Protein AF-A0A9E4E337-F1 (afdb_monomer_lite)

Radius of gyration: 22.15 Å; chains: 1; bounding box: 46×47×56 Å

Foldseek 3Di:
DDWDDDDWWGKDKDFLDLPPFAKDWDWADDPPDIDIDIDTAGFPLRVPDPDDDDTDMDMDIDTDDPVVVVVVVVVSCCVRVVPDDPVPDDPLVVLAPEEDEDEPPPLPQALVVLVVVLVVDPQSNYEYEYAQQACQGHLFQPPDRHGDDDRHHSLSNLVSSVVSNHAYAYEGALFWHQQPHPCCVVQVVQFFAASHPRHGDWPPPPVPDDSRNTITGGDPVDPVSVVVSVVNVVVVCVVRVHPYYDHPPPPVDHSGYD

pLDDT: mean 90.88, std 8.0, range [53.75, 98.31]

Secondary structure (DSSP, 8-state):
-EEEE-SSEEEEEEE--SS--EEEEEEEEETTEEEEEEEEEPSSSGGG-SS---PPEEEEEEES-THHHHHHHHHHHHHHH-PPPGGGS-GGGGG--EEEEEE-GGG---GGGHHHHTTTS-GGGEEEEEET-BTT-TT-STT--PBP-SSS-HHHHHHHHHHHT-EEEEEEESSEEETTSTTHHHHGGGB-B-TTT--B-EESTTSS--GGG-EEEB-TT-HHHHHHHHHHHHHHHHHH--S--EEETTT-------

Structure (mmCIF, N/CA/C/O backbone):
data_AF-A0A9E4E337-F1
#
_entry.id   AF-A0A9E4E337-F1
#
loop_
_atom_site.group_PDB
_atom_site.id
_atom_site.type_symbol
_atom_site.label_atom_id
_atom_site.label_alt_id
_atom_site.label_comp_id
_atom_site.label_asym_id
_atom_site.label_entity_id
_atom_site.label_seq_id
_atom_site.pdbx_PDB_ins_code
_atom_site.Cartn_x
_atom_site.Cartn_y
_atom_site.Cartn_z
_atom_site.occupancy
_atom_site.B_iso_or_equiv
_atom_site.auth_seq_id
_atom_site.auth_comp_id
_atom_site.auth_asym_id
_atom_site.auth_atom_id
_atom_site.pdbx_PDB_model_num
ATOM 1 N N . LEU A 1 1 ? -11.925 -4.551 13.972 1.00 92.94 1 LEU A N 1
ATOM 2 C CA . LEU A 1 1 ? -12.229 -5.702 14.853 1.00 92.94 1 LEU A CA 1
ATOM 3 C C . LEU A 1 1 ? -10.981 -6.034 15.650 1.00 92.94 1 LEU A C 1
ATOM 5 O O . LEU A 1 1 ? -9.913 -6.048 15.058 1.00 92.94 1 LEU A O 1
ATOM 9 N N . ALA A 1 2 ? -11.120 -6.307 16.942 1.00 95.94 2 ALA A N 1
ATOM 10 C CA . ALA A 1 2 ? -10.078 -6.890 17.780 1.00 95.94 2 ALA A CA 1
ATOM 11 C C . ALA A 1 2 ? -10.634 -8.149 18.450 1.00 95.94 2 ALA A C 1
ATOM 13 O O . ALA A 1 2 ? -11.778 -8.130 18.908 1.00 95.94 2 ALA A O 1
ATOM 14 N N . ILE A 1 3 ? -9.857 -9.231 18.476 1.00 97.12 3 ILE A N 1
ATOM 15 C CA . ILE A 1 3 ? -10.253 -10.519 19.054 1.00 97.12 3 ILE A CA 1
ATOM 16 C C . ILE A 1 3 ? -9.190 -10.928 20.070 1.00 97.12 3 ILE A C 1
ATOM 18 O O . ILE A 1 3 ? -8.008 -10.962 19.740 1.00 97.12 3 ILE A O 1
ATOM 22 N N . LEU A 1 4 ? -9.624 -11.256 21.283 1.00 96.19 4 LEU A N 1
ATOM 23 C CA . LEU A 1 4 ? -8.806 -11.896 22.303 1.00 96.19 4 LEU A CA 1
ATOM 24 C C . LEU A 1 4 ? -9.242 -13.352 22.406 1.00 96.19 4 LEU A C 1
ATOM 26 O O . LEU A 1 4 ? -10.353 -13.624 22.861 1.00 96.19 4 LEU A O 1
ATOM 30 N N . GLN A 1 5 ? -8.371 -14.264 21.982 1.00 97.25 5 GLN A N 1
ATOM 31 C CA . GLN A 1 5 ? -8.608 -15.704 22.012 1.00 97.25 5 GLN A CA 1
ATOM 32 C C . GLN A 1 5 ? -8.016 -16.313 23.287 1.00 97.25 5 GLN A C 1
ATOM 34 O O . GLN A 1 5 ? -6.820 -16.194 23.535 1.00 97.25 5 GLN A O 1
ATOM 39 N N . GLY A 1 6 ? -8.853 -16.996 24.065 1.00 96.00 6 GLY A N 1
ATOM 40 C CA . GLY A 1 6 ? -8.442 -17.936 25.109 1.00 96.00 6 GLY A CA 1
ATOM 41 C C . GLY A 1 6 ? -8.633 -19.389 24.662 1.00 96.00 6 GLY A C 1
ATOM 42 O O . GLY A 1 6 ? -8.942 -19.668 23.509 1.00 96.00 6 GLY A O 1
ATOM 43 N N . GLU A 1 7 ? -8.499 -20.351 25.572 1.00 96.88 7 GLU A N 1
ATOM 44 C CA . GLU A 1 7 ? -8.512 -21.781 25.205 1.00 96.88 7 GLU A CA 1
ATOM 45 C C . GLU A 1 7 ? -9.857 -22.289 24.660 1.00 96.88 7 GLU A C 1
ATOM 47 O O . GLU A 1 7 ? -9.896 -23.186 23.823 1.00 96.88 7 GLU A O 1
ATOM 52 N N . ARG A 1 8 ? -10.980 -21.741 25.145 1.00 96.88 8 ARG A N 1
ATOM 53 C CA . ARG A 1 8 ? -12.339 -22.239 24.835 1.00 96.88 8 ARG A CA 1
ATOM 54 C C . ARG A 1 8 ? -13.224 -21.223 24.115 1.00 96.88 8 ARG A C 1
ATOM 56 O O . ARG A 1 8 ? -14.417 -21.462 23.925 1.00 96.88 8 ARG A O 1
ATOM 63 N N . GLY A 1 9 ? -12.669 -20.076 23.761 1.00 98.00 9 GLY A N 1
ATOM 64 C CA . GLY A 1 9 ? -13.418 -18.895 23.363 1.00 98.00 9 GLY A CA 1
ATOM 65 C C . GLY A 1 9 ? -12.708 -17.644 23.836 1.00 98.00 9 GLY A C 1
ATOM 66 O O . GLY A 1 9 ? -11.545 -17.692 24.232 1.00 98.00 9 GLY A O 1
ATOM 67 N N . GLY A 1 10 ? -13.411 -16.525 23.841 1.00 97.75 10 GLY A N 1
ATOM 68 C CA . GLY A 1 10 ? -12.805 -15.269 24.240 1.00 97.75 10 GLY A CA 1
ATOM 69 C C . GLY A 1 10 ? -13.755 -14.096 24.144 1.00 97.75 10 GLY A C 1
ATOM 70 O O . GLY A 1 10 ? -14.975 -14.253 24.225 1.00 97.75 10 GLY A O 1
ATOM 71 N N . VAL A 1 11 ? -13.184 -12.912 23.957 1.00 97.38 11 VAL A N 1
ATOM 72 C CA . VAL A 1 11 ? -13.931 -11.665 23.788 1.00 97.38 11 VAL A CA 1
ATOM 73 C C . VAL A 1 11 ? -13.495 -10.959 22.518 1.00 97.38 11 VAL A C 1
ATOM 75 O O . VAL A 1 11 ? -12.354 -11.076 22.077 1.00 97.38 11 VAL A O 1
ATOM 78 N N . PHE A 1 12 ? -14.406 -10.213 21.909 1.00 97.31 12 PHE A N 1
ATOM 79 C CA . PHE A 1 12 ? -14.088 -9.393 20.753 1.00 97.31 12 PHE A CA 1
ATOM 80 C C . PHE A 1 12 ? -14.767 -8.034 20.831 1.00 97.31 12 PHE A C 1
ATOM 82 O O . PHE A 1 12 ? -15.858 -7.875 21.391 1.00 97.31 12 PHE A O 1
ATOM 89 N N . VAL A 1 13 ? -14.103 -7.065 20.211 1.00 96.75 13 VAL A N 1
ATOM 90 C CA . VAL A 1 13 ? -14.545 -5.682 20.096 1.00 96.75 13 VAL A CA 1
ATOM 91 C C . VAL A 1 13 ? -14.637 -5.316 18.625 1.00 96.75 13 VAL A C 1
ATOM 93 O O . VAL A 1 13 ? -13.682 -5.470 17.857 1.00 96.75 13 VAL A O 1
ATOM 96 N N . ARG A 1 14 ? -15.795 -4.815 18.203 1.00 94.75 14 ARG A N 1
ATOM 97 C CA . ARG A 1 14 ? -15.985 -4.264 16.854 1.00 94.75 14 ARG A CA 1
ATOM 98 C C . ARG A 1 14 ? -16.817 -2.992 16.892 1.00 94.75 14 ARG A C 1
ATOM 100 O O . ARG A 1 14 ? -17.590 -2.792 17.821 1.00 94.75 14 ARG A O 1
ATOM 107 N N . SER A 1 15 ? -16.685 -2.176 15.856 1.00 93.75 15 SER A N 1
ATOM 108 C CA . SER A 1 15 ? -17.568 -1.042 15.597 1.00 93.75 15 SER A CA 1
ATOM 109 C C . SER A 1 15 ? -18.507 -1.362 14.440 1.00 93.75 15 SER A C 1
ATOM 111 O O . SER A 1 15 ? -18.045 -1.907 13.437 1.00 93.75 15 SER A O 1
ATOM 113 N N . ASP A 1 16 ? -19.771 -0.958 14.545 1.00 91.50 16 ASP A N 1
ATOM 114 C CA . ASP A 1 16 ? -20.727 -0.953 13.425 1.00 91.50 16 ASP A CA 1
ATOM 115 C C . ASP A 1 16 ? -20.588 0.341 12.595 1.00 91.50 16 ASP A C 1
ATOM 117 O O . ASP A 1 16 ? -21.572 0.989 12.250 1.00 91.50 16 ASP A O 1
ATOM 121 N N . ASP A 1 17 ? -19.356 0.787 12.350 1.00 93.00 17 ASP A N 1
ATOM 122 C CA . ASP A 1 17 ? -19.112 2.075 11.708 1.00 93.00 17 ASP A CA 1
ATOM 123 C C . ASP A 1 17 ? -19.161 1.980 10.184 1.00 93.00 17 ASP A C 1
ATOM 125 O O . ASP A 1 17 ? -18.326 1.313 9.576 1.00 93.00 17 ASP A O 1
ATOM 129 N N . THR A 1 18 ? -20.094 2.710 9.581 1.00 92.69 18 THR A N 1
ATOM 130 C CA . THR A 1 18 ? -20.223 2.856 8.125 1.00 92.69 18 THR A CA 1
ATOM 131 C C . THR A 1 18 ? -19.766 4.225 7.620 1.00 92.69 18 THR A C 1
ATOM 133 O O . THR A 1 18 ? -19.867 4.503 6.431 1.00 92.69 18 THR A O 1
ATOM 136 N N . GLN A 1 19 ? -19.286 5.094 8.514 1.00 90.25 19 GLN A N 1
ATOM 137 C CA . GLN A 1 19 ? -18.861 6.463 8.207 1.00 90.25 19 GLN A CA 1
ATOM 138 C C . GLN A 1 19 ? -17.333 6.616 8.202 1.00 90.25 19 GLN A C 1
ATOM 140 O O . GLN A 1 19 ? -16.830 7.730 8.085 1.00 90.25 19 GLN A O 1
ATOM 145 N N . TYR A 1 20 ? -16.591 5.511 8.340 1.00 88.19 20 TYR A N 1
ATOM 146 C CA . TYR A 1 20 ? -15.124 5.475 8.342 1.00 88.19 20 TYR A CA 1
ATOM 147 C C . TYR A 1 20 ? -14.480 6.446 9.353 1.00 88.19 20 TYR A C 1
ATOM 149 O O . TYR A 1 20 ? -13.435 7.040 9.102 1.00 88.19 20 TYR A O 1
ATOM 157 N N . GLN A 1 21 ? -15.099 6.582 10.525 1.00 90.62 21 GLN A N 1
ATOM 158 C CA . GLN A 1 21 ? -14.604 7.356 11.661 1.00 90.62 21 GLN A CA 1
ATOM 159 C C . GLN A 1 21 ? -13.223 6.859 12.109 1.00 90.62 21 GLN A C 1
ATOM 161 O O . GLN A 1 21 ? -12.959 5.649 12.147 1.00 90.62 21 GLN A O 1
ATOM 166 N N . PHE A 1 22 ? -12.356 7.776 12.533 1.00 90.94 22 PHE A N 1
ATOM 167 C CA . PHE A 1 22 ? -11.006 7.444 12.986 1.00 90.94 22 PHE A CA 1
ATOM 168 C C . PHE A 1 22 ? -11.042 6.701 14.318 1.00 90.94 22 PHE A C 1
ATOM 170 O O . PHE A 1 22 ? -11.569 7.207 15.305 1.00 90.94 22 PHE A O 1
ATOM 177 N N . LYS A 1 23 ? -10.466 5.499 14.362 1.00 91.56 23 LYS A N 1
ATOM 178 C CA . LYS A 1 23 ? -10.438 4.651 15.561 1.00 91.56 23 LYS A CA 1
ATOM 179 C C . LYS A 1 23 ? -9.017 4.249 15.892 1.00 91.56 23 LYS A C 1
ATOM 181 O O . LYS A 1 23 ? -8.202 4.049 14.996 1.00 91.56 23 LYS A O 1
ATOM 186 N N . THR A 1 24 ? -8.753 4.085 17.178 1.00 91.12 24 THR A N 1
ATOM 187 C CA . THR A 1 24 ? -7.473 3.613 17.698 1.00 91.12 24 THR A CA 1
ATOM 188 C C . THR A 1 24 ? -7.685 2.397 18.581 1.00 91.12 24 THR A C 1
ATOM 190 O O . THR A 1 24 ? -8.679 2.296 19.302 1.00 91.12 24 THR A O 1
ATOM 193 N N . ILE A 1 25 ? -6.726 1.481 18.516 1.00 92.75 25 ILE A N 1
ATOM 194 C CA . ILE A 1 25 ? -6.534 0.427 19.5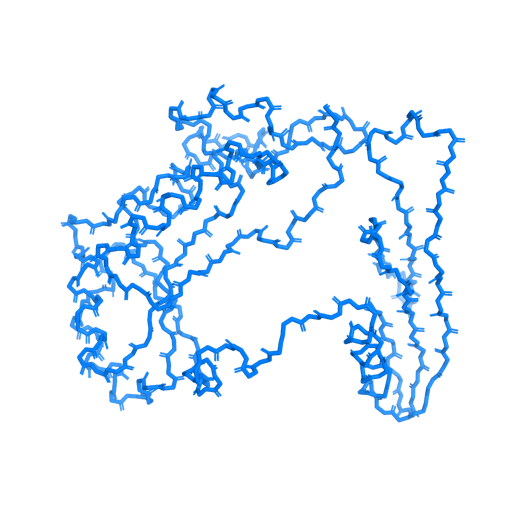00 1.00 92.75 25 ILE A CA 1
ATOM 195 C C . ILE A 1 25 ? -5.136 0.600 20.073 1.00 92.75 25 ILE A C 1
ATOM 197 O O . ILE A 1 25 ? -4.178 0.781 19.324 1.00 92.75 25 ILE A O 1
ATOM 201 N N . GLU A 1 26 ? -5.032 0.566 21.390 1.00 94.25 26 GLU A N 1
ATOM 202 C CA . GLU A 1 26 ? -3.760 0.598 22.097 1.00 94.25 26 GLU A CA 1
ATOM 203 C C . GLU A 1 26 ? -3.654 -0.664 22.943 1.00 94.25 26 GLU A C 1
ATOM 205 O O . GLU A 1 26 ? -4.609 -1.048 23.620 1.00 94.25 26 GLU A O 1
ATOM 210 N N . TYR A 1 27 ? -2.500 -1.317 22.868 1.00 93.50 27 TYR A N 1
ATOM 211 C CA . TYR A 1 27 ? -2.161 -2.473 23.682 1.00 93.50 27 TYR A CA 1
ATOM 212 C C . TYR A 1 27 ? -1.046 -2.074 24.636 1.00 93.50 27 TYR A C 1
ATOM 214 O O . TYR A 1 27 ? 0.022 -1.646 24.198 1.00 93.50 27 TYR A O 1
ATOM 222 N N . ILE A 1 28 ? -1.314 -2.209 25.930 1.00 94.75 28 ILE A N 1
ATOM 223 C CA . ILE A 1 28 ? -0.388 -1.856 27.004 1.00 94.75 28 ILE A CA 1
ATOM 224 C C . ILE A 1 28 ? -0.062 -3.130 27.772 1.00 94.75 28 ILE A C 1
ATOM 226 O O . ILE A 1 28 ? -0.965 -3.894 28.102 1.00 94.75 28 ILE A O 1
ATOM 230 N N . THR A 1 29 ? 1.213 -3.349 28.079 1.00 94.06 29 THR A N 1
ATOM 231 C CA . THR A 1 29 ? 1.673 -4.438 28.951 1.00 94.06 29 THR A CA 1
ATOM 232 C C . THR A 1 29 ? 2.283 -3.867 30.219 1.00 94.06 29 THR A C 1
ATOM 234 O O . THR A 1 29 ? 3.182 -3.030 30.139 1.00 94.06 29 THR A O 1
ATOM 237 N N . GLU A 1 30 ? 1.855 -4.367 31.372 1.00 91.81 30 GLU A N 1
ATOM 238 C CA . GLU A 1 30 ? 2.392 -4.015 32.685 1.00 91.81 30 GLU A CA 1
ATOM 239 C C . GLU A 1 30 ? 2.690 -5.300 33.466 1.00 91.81 30 GLU A C 1
ATOM 241 O O . GLU A 1 30 ? 1.799 -5.937 34.032 1.00 91.81 30 GLU A O 1
ATOM 246 N N . GLY A 1 31 ? 3.962 -5.712 33.468 1.00 91.31 31 GLY A N 1
ATOM 247 C CA . GLY A 1 31 ? 4.384 -6.979 34.068 1.00 91.31 31 GLY A CA 1
ATOM 248 C C . GLY A 1 31 ? 3.690 -8.176 33.411 1.00 91.31 31 GLY A C 1
ATOM 249 O O . GLY A 1 31 ? 3.825 -8.390 32.210 1.00 91.31 31 GLY A O 1
ATOM 250 N N . GLU A 1 32 ? 2.944 -8.943 34.207 1.00 92.69 32 GLU A N 1
ATOM 251 C CA . GLU A 1 32 ? 2.161 -10.104 33.747 1.00 92.69 32 GLU A CA 1
ATOM 252 C C . GLU A 1 32 ? 0.735 -9.739 33.298 1.00 92.69 32 GLU A C 1
ATOM 254 O O . GLU A 1 32 ? -0.052 -10.613 32.938 1.00 92.69 32 GLU A O 1
ATOM 259 N N . SER A 1 33 ? 0.376 -8.454 33.332 1.00 94.06 33 SER A N 1
ATOM 260 C CA . SER A 1 33 ? -0.936 -7.956 32.919 1.00 94.06 33 SER A CA 1
ATOM 261 C C . SER A 1 33 ? -0.859 -7.209 31.593 1.00 94.06 33 SER A C 1
ATOM 263 O O . SER A 1 33 ? 0.185 -6.684 31.199 1.00 94.06 33 SER A O 1
ATOM 265 N N . PHE A 1 34 ? -1.996 -7.125 30.909 1.00 93.81 34 PHE A N 1
ATOM 266 C CA . PHE A 1 34 ? -2.147 -6.275 29.739 1.00 93.81 34 PHE A CA 1
ATOM 267 C C . PHE A 1 34 ? -3.498 -5.557 29.752 1.00 93.81 34 PHE A C 1
ATOM 269 O O . PHE A 1 34 ? -4.466 -6.027 30.352 1.00 93.81 34 PHE A O 1
ATOM 276 N N . ALA A 1 35 ? -3.566 -4.431 29.049 1.00 93.31 35 ALA A N 1
ATOM 277 C CA . ALA A 1 35 ? -4.782 -3.674 28.803 1.00 93.31 35 ALA A CA 1
ATOM 278 C C . ALA A 1 35 ? -4.964 -3.428 27.302 1.00 93.31 35 ALA A C 1
ATOM 280 O O . ALA A 1 35 ? -3.999 -3.309 26.544 1.00 93.31 35 ALA A O 1
ATOM 281 N N . LEU A 1 36 ? -6.227 -3.344 26.883 1.00 93.88 36 LEU A N 1
ATOM 282 C CA . LEU A 1 36 ? -6.614 -2.896 25.552 1.00 93.88 36 LEU A CA 1
ATOM 283 C C . LEU A 1 36 ? -7.490 -1.657 25.675 1.00 93.88 36 LEU A C 1
ATOM 285 O O . LEU A 1 36 ? -8.602 -1.742 26.200 1.00 93.88 36 LEU A O 1
ATOM 289 N N . ASN A 1 37 ? -7.014 -0.536 25.141 1.00 94.56 37 ASN A N 1
ATOM 290 C CA . ASN A 1 37 ? -7.800 0.688 25.054 1.00 94.56 37 ASN A CA 1
ATOM 291 C C . ASN A 1 37 ? -8.380 0.829 23.650 1.00 94.56 37 ASN A C 1
ATOM 293 O O . ASN A 1 37 ? -7.686 0.646 22.648 1.00 94.56 37 ASN A O 1
ATOM 297 N N . PHE A 1 38 ? -9.657 1.193 23.581 1.00 93.62 38 PHE A N 1
ATOM 298 C CA . PHE A 1 38 ? -10.360 1.472 22.334 1.00 93.62 38 PHE A CA 1
ATOM 299 C C . PHE A 1 38 ? -10.771 2.937 22.320 1.00 93.62 38 PHE A C 1
ATOM 301 O O . PHE A 1 38 ? -11.444 3.405 23.237 1.00 93.62 38 PHE A O 1
ATOM 308 N N . GLY A 1 39 ? -10.357 3.653 21.280 1.00 91.94 39 GLY A N 1
ATOM 309 C CA . GLY A 1 39 ? -10.617 5.078 21.126 1.00 91.94 39 GLY A CA 1
ATOM 310 C C . GLY A 1 39 ? -11.253 5.402 19.783 1.00 91.94 39 GLY A C 1
ATOM 311 O O . GLY A 1 39 ? -11.086 4.679 18.797 1.00 91.94 39 GLY A O 1
ATOM 312 N N . GLN A 1 40 ? -11.966 6.521 19.746 1.00 91.12 40 GLN A N 1
ATOM 313 C CA . GLN A 1 40 ? -12.419 7.157 18.518 1.00 91.12 40 GLN A CA 1
ATOM 314 C C . GLN A 1 40 ? -12.037 8.633 18.556 1.00 91.12 40 GLN A C 1
ATOM 316 O O . GLN A 1 40 ? -12.164 9.282 19.592 1.00 91.12 40 GLN A O 1
ATOM 321 N N . HIS A 1 41 ? -11.602 9.151 17.412 1.00 88.69 41 HIS A N 1
ATOM 322 C CA . HIS A 1 41 ? -11.228 10.548 17.233 1.00 88.69 41 HIS A CA 1
ATOM 323 C C . HIS A 1 41 ? -12.215 11.210 16.273 1.00 88.69 41 HIS A C 1
ATOM 325 O O . HIS A 1 41 ? -12.538 10.608 15.243 1.00 88.69 41 HIS A O 1
ATOM 331 N N . PRO A 1 42 ? -12.701 12.429 16.565 1.00 89.62 42 PRO A N 1
ATOM 332 C CA . PRO A 1 42 ? -13.457 13.176 15.575 1.00 89.62 42 PRO A CA 1
ATOM 333 C C . PRO A 1 42 ? -12.530 13.594 14.418 1.00 89.62 42 PRO A C 1
ATOM 335 O O . PRO A 1 42 ? -11.307 13.648 14.597 1.00 89.62 42 PRO A O 1
ATOM 338 N N . PRO A 1 43 ? -13.077 13.915 13.236 1.00 88.69 43 PRO A N 1
ATOM 339 C CA . PRO A 1 43 ? -12.294 14.504 12.156 1.00 88.69 43 PRO A CA 1
ATOM 340 C C . PRO A 1 43 ? -11.549 15.765 12.615 1.00 88.69 43 PRO A C 1
ATOM 342 O O . PRO A 1 43 ? -12.066 16.561 13.400 1.00 88.69 43 PRO A O 1
ATOM 345 N N . ALA A 1 44 ? -10.330 15.950 12.125 1.00 89.12 44 ALA A N 1
ATOM 346 C CA . ALA A 1 44 ? -9.552 17.154 12.345 1.00 89.12 44 ALA A CA 1
ATOM 347 C C . ALA A 1 44 ? -10.164 18.348 11.577 1.00 89.12 44 ALA A C 1
ATOM 349 O O . ALA A 1 44 ? -10.828 18.147 10.556 1.00 89.12 44 ALA A O 1
ATOM 350 N N . PRO A 1 45 ? -9.955 19.594 12.040 1.00 87.88 45 PRO A N 1
ATOM 351 C CA . PRO A 1 45 ? -9.229 19.973 13.255 1.00 87.88 45 PRO A CA 1
ATOM 352 C C . PRO A 1 45 ? -10.058 19.667 14.514 1.00 87.88 45 PRO A C 1
ATOM 354 O O . PRO A 1 45 ? -11.241 20.003 14.590 1.00 87.88 45 PRO A O 1
ATOM 357 N N . ILE A 1 46 ? -9.450 18.964 15.475 1.00 86.31 46 ILE A N 1
ATOM 358 C CA . ILE A 1 46 ? -10.157 18.367 16.625 1.00 86.31 46 ILE A CA 1
ATOM 359 C C . ILE A 1 46 ? -10.632 19.444 17.610 1.00 86.31 46 ILE A C 1
ATOM 361 O O . ILE A 1 46 ? -11.728 19.350 18.155 1.00 86.31 46 ILE A O 1
ATOM 365 N N . ASP A 1 47 ? -9.831 20.487 17.802 1.00 85.12 47 ASP A N 1
ATOM 366 C CA . ASP A 1 47 ? -10.091 21.630 18.684 1.00 85.12 47 ASP A CA 1
ATOM 367 C C . ASP A 1 47 ? -11.291 22.488 18.246 1.00 85.12 47 ASP A C 1
ATOM 369 O O . ASP A 1 47 ? -11.871 23.211 19.055 1.00 85.12 47 ASP A O 1
ATOM 373 N N . GLN A 1 48 ? -11.707 22.380 16.982 1.00 86.06 48 GLN A N 1
ATOM 374 C CA . GLN A 1 48 ? -12.856 23.109 16.438 1.00 86.06 48 GLN A CA 1
ATOM 375 C C . GLN A 1 48 ? -14.167 22.307 16.501 1.00 86.06 48 GLN A C 1
ATOM 377 O O . GLN A 1 48 ? -15.235 22.837 16.175 1.00 86.06 48 GLN A O 1
ATOM 382 N N . GLN A 1 49 ? -14.118 21.041 16.926 1.00 86.69 49 GLN A N 1
ATOM 383 C CA . GLN A 1 49 ? -15.289 20.167 16.974 1.00 86.69 49 GLN A CA 1
ATOM 384 C C . GLN A 1 49 ? -16.183 20.531 18.164 1.00 86.69 49 GLN A C 1
ATOM 386 O O . GLN A 1 49 ? -15.839 20.309 19.322 1.00 86.69 49 GLN A O 1
ATOM 391 N N . LYS A 1 50 ? -17.372 21.076 17.882 1.00 88.38 50 LYS A N 1
ATOM 392 C CA . LYS A 1 50 ? -18.375 21.428 18.910 1.00 88.38 50 LYS A CA 1
ATOM 393 C C . LYS A 1 50 ? -19.322 20.281 19.256 1.00 88.38 50 LYS A C 1
ATOM 395 O O . LYS A 1 50 ? -19.999 20.327 20.279 1.00 88.38 50 LYS A O 1
ATOM 400 N N . GLN A 1 51 ? -19.407 19.285 18.381 1.00 87.75 51 GLN A N 1
ATOM 401 C CA . GLN A 1 51 ? -20.216 18.084 18.544 1.00 87.75 51 GLN A CA 1
ATOM 402 C C . GLN A 1 51 ? -19.439 16.907 17.966 1.00 87.75 51 GLN A C 1
ATOM 404 O O . GLN A 1 51 ? -18.813 17.033 16.917 1.00 87.75 51 GLN A O 1
ATOM 409 N N . ILE A 1 52 ? -19.488 15.768 18.650 1.00 86.25 52 ILE A N 1
ATOM 410 C CA . ILE A 1 52 ? -18.801 14.548 18.234 1.00 86.25 52 ILE A CA 1
ATOM 411 C C . ILE A 1 52 ? -19.850 13.458 18.074 1.00 86.25 52 ILE A C 1
ATOM 413 O O . ILE A 1 52 ? -20.676 13.241 18.960 1.00 86.25 52 ILE A O 1
ATOM 417 N N . THR A 1 53 ? -19.806 12.767 16.940 1.00 85.81 53 THR A N 1
ATOM 418 C CA . THR A 1 53 ? -20.577 11.544 16.722 1.00 85.81 53 THR A CA 1
ATOM 419 C C . THR A 1 53 ? -19.660 10.349 16.932 1.00 85.81 53 THR A C 1
ATOM 421 O O . THR A 1 53 ? -18.547 10.306 16.412 1.00 85.81 53 THR A O 1
ATOM 424 N N . ALA A 1 54 ? -20.114 9.385 17.730 1.00 86.62 54 ALA A N 1
ATOM 425 C CA . ALA A 1 54 ? -19.379 8.158 18.000 1.00 86.62 54 ALA A CA 1
ATOM 426 C C . ALA A 1 54 ? -19.995 6.990 17.226 1.00 86.62 54 ALA A C 1
ATOM 428 O O . ALA A 1 54 ? -21.217 6.881 17.109 1.00 86.62 54 ALA A O 1
ATOM 429 N N . ALA A 1 55 ? -19.151 6.097 16.721 1.00 90.94 55 ALA A N 1
ATOM 430 C CA . ALA A 1 55 ? -19.601 4.814 16.218 1.00 90.94 55 ALA A CA 1
ATOM 431 C C . ALA A 1 55 ? -20.127 3.957 17.375 1.00 90.94 55 ALA A C 1
ATOM 433 O O . ALA A 1 55 ? -19.660 4.047 18.513 1.00 90.94 55 ALA A O 1
ATOM 434 N N . THR A 1 56 ? -21.072 3.068 17.074 1.00 92.62 56 THR A N 1
ATOM 435 C CA . THR A 1 56 ? -21.509 2.073 18.056 1.00 92.62 56 THR A CA 1
ATOM 436 C C . THR A 1 56 ? -20.429 1.010 18.220 1.00 92.62 56 THR A C 1
ATOM 438 O O . THR A 1 56 ? -20.092 0.309 17.262 1.00 92.62 56 THR A O 1
ATOM 441 N N . TRP A 1 57 ? -19.921 0.862 19.443 1.00 94.25 57 TRP A N 1
ATOM 442 C CA . TRP A 1 57 ? -18.996 -0.201 19.825 1.00 94.25 57 TRP A CA 1
ATOM 443 C C . TRP A 1 57 ? -19.758 -1.405 20.381 1.00 94.25 57 TRP A C 1
ATOM 445 O O . TRP A 1 57 ? -20.705 -1.275 21.154 1.00 94.25 57 TRP A O 1
ATOM 455 N N . ARG A 1 58 ? -19.337 -2.602 19.979 1.00 94.81 58 ARG A N 1
ATOM 456 C CA . ARG A 1 58 ? -19.914 -3.885 20.384 1.00 94.81 58 ARG A CA 1
ATOM 457 C C . ARG A 1 58 ? -18.838 -4.698 21.094 1.00 94.81 58 ARG A C 1
ATOM 459 O O . ARG A 1 58 ? -17.889 -5.136 20.443 1.00 94.81 58 ARG A O 1
ATOM 466 N N . LEU A 1 59 ? -19.027 -4.938 22.389 1.00 95.88 59 LEU A N 1
ATOM 467 C CA . LEU A 1 59 ? -18.246 -5.884 23.192 1.00 95.88 59 LEU A CA 1
ATOM 468 C C . LEU A 1 59 ? -19.055 -7.161 23.382 1.00 95.88 59 LEU A C 1
ATOM 470 O O . LEU A 1 59 ? -20.198 -7.101 23.826 1.00 95.88 59 LEU A O 1
ATOM 474 N N . ASN A 1 60 ? -18.486 -8.307 23.019 1.00 96.94 60 ASN A N 1
ATOM 475 C CA . ASN A 1 60 ? -19.163 -9.594 23.154 1.00 96.94 60 ASN A CA 1
ATOM 476 C C . ASN A 1 60 ? -18.167 -10.700 23.500 1.00 96.94 60 ASN A C 1
ATOM 478 O O . ASN A 1 60 ? -17.004 -10.642 23.101 1.00 96.94 60 ASN A O 1
ATOM 482 N N . ALA A 1 61 ? -18.659 -11.734 24.179 1.00 97.75 61 ALA A N 1
ATOM 483 C CA . ALA A 1 61 ? -17.958 -13.000 24.328 1.00 97.75 61 ALA A CA 1
ATOM 484 C C . ALA A 1 61 ? -18.325 -13.968 23.191 1.00 97.75 61 ALA A C 1
ATOM 486 O O . ALA A 1 61 ? -19.368 -13.830 22.544 1.00 97.75 61 ALA A O 1
ATOM 487 N N . TYR A 1 62 ? -17.469 -14.955 22.953 1.00 98.19 62 TYR A N 1
ATOM 488 C CA . TYR A 1 62 ? -17.721 -16.057 22.029 1.00 98.19 62 TYR A CA 1
ATOM 489 C C . TYR A 1 62 ? -17.111 -17.355 22.561 1.00 98.19 62 TYR A C 1
ATOM 491 O O . TYR A 1 62 ? -16.202 -17.334 23.390 1.00 98.19 62 TYR A O 1
ATOM 499 N N . GLN A 1 63 ? -17.613 -18.479 22.060 1.00 98.31 63 GLN A N 1
ATOM 500 C CA . GLN A 1 63 ? -17.076 -19.813 22.309 1.00 98.31 63 GLN A CA 1
ATOM 501 C C . GLN A 1 63 ? -16.432 -20.351 21.028 1.00 98.31 63 GLN A C 1
ATOM 503 O O . GLN A 1 63 ? -16.898 -20.045 19.929 1.00 98.31 63 GLN A O 1
ATOM 508 N N . GLY A 1 64 ? -15.395 -21.173 21.175 1.00 97.38 64 GLY A N 1
ATOM 509 C CA . GLY A 1 64 ? -14.662 -21.767 20.060 1.00 97.38 64 GLY A CA 1
ATOM 510 C C . GLY A 1 64 ? -13.523 -20.879 19.564 1.00 97.38 64 GLY A C 1
ATOM 511 O O . GLY A 1 64 ? -12.862 -20.205 20.354 1.00 97.38 64 GLY A O 1
ATOM 512 N N . ASP A 1 65 ? -13.277 -20.921 18.259 1.00 97.81 65 ASP A N 1
ATOM 513 C CA . ASP A 1 65 ? -12.117 -20.287 17.633 1.00 97.81 65 ASP A CA 1
ATOM 514 C C . ASP A 1 65 ? -12.389 -18.834 17.199 1.00 97.81 65 ASP A C 1
ATOM 516 O O . ASP A 1 65 ? -13.538 -18.424 17.005 1.00 97.81 65 ASP A O 1
ATOM 520 N N . TRP A 1 66 ? -11.328 -18.052 16.999 1.00 97.62 66 TRP A N 1
ATOM 521 C CA . TRP A 1 66 ? -11.357 -16.627 16.639 1.00 97.62 66 TRP A CA 1
ATOM 522 C C . TRP A 1 66 ? -12.096 -16.388 15.318 1.00 97.62 66 TRP A C 1
ATOM 524 O O . TRP A 1 66 ? -12.599 -15.293 15.045 1.00 97.62 66 TRP A O 1
ATOM 534 N N . GLN A 1 67 ? -12.210 -17.436 14.502 1.00 98.19 67 GLN A N 1
ATOM 535 C CA . GLN A 1 67 ? -12.990 -17.441 13.277 1.00 98.19 67 GLN A CA 1
ATOM 536 C C . GLN A 1 67 ? -14.466 -17.110 13.530 1.00 98.19 67 GLN A C 1
ATOM 538 O O . GLN A 1 67 ? -15.089 -16.482 12.680 1.00 98.19 67 GLN A O 1
ATOM 543 N N . VAL A 1 68 ? -15.028 -17.449 14.696 1.00 97.94 68 VAL A N 1
ATOM 544 C CA . VAL A 1 68 ? -16.429 -17.150 15.037 1.00 97.94 68 VAL A CA 1
ATOM 545 C C . VAL A 1 68 ? -16.713 -15.637 14.982 1.00 97.94 68 VAL A C 1
ATOM 547 O O . VAL A 1 68 ? -17.565 -15.217 14.187 1.00 97.94 68 VAL A O 1
ATOM 550 N N . PRO A 1 69 ? -16.019 -14.772 15.750 1.00 97.75 69 PRO A N 1
ATOM 551 C CA . PRO A 1 69 ? -16.209 -13.328 15.634 1.00 97.75 69 PRO A CA 1
ATOM 552 C C . PRO A 1 69 ? -15.674 -12.737 14.323 1.00 97.75 69 PRO A C 1
ATOM 554 O O . PRO A 1 69 ? -16.250 -11.761 13.835 1.00 97.75 69 PRO A O 1
ATOM 557 N N . ALA A 1 70 ? -14.628 -13.315 13.720 1.00 97.50 70 ALA A N 1
ATOM 558 C CA . ALA A 1 70 ? -14.110 -12.845 12.434 1.00 97.50 70 ALA A CA 1
ATOM 559 C C . ALA A 1 70 ? -15.126 -13.022 11.295 1.00 97.50 70 ALA A C 1
ATOM 561 O O . ALA A 1 70 ? -15.372 -12.076 10.548 1.00 97.50 70 ALA A O 1
ATOM 562 N N . LEU A 1 71 ? -15.776 -14.186 11.198 1.00 96.88 71 LEU A N 1
ATOM 563 C CA . LEU A 1 71 ? -16.824 -14.460 10.211 1.00 96.88 71 LEU A CA 1
ATOM 564 C C . LEU A 1 71 ? -18.029 -13.540 10.405 1.00 96.88 71 LEU A C 1
ATOM 566 O O . LEU A 1 71 ? -18.533 -12.991 9.428 1.00 96.88 71 LEU A O 1
ATOM 570 N N . ARG A 1 72 ? -18.439 -13.298 11.657 1.00 95.50 72 ARG A N 1
ATOM 571 C CA . ARG A 1 72 ? -19.512 -12.343 11.973 1.00 95.50 72 ARG A CA 1
ATOM 572 C C . ARG A 1 72 ? -19.165 -10.928 11.514 1.00 95.50 72 ARG A C 1
ATOM 574 O O . ARG A 1 72 ? -20.006 -10.245 10.937 1.00 95.50 72 ARG A O 1
ATOM 581 N N . HIS A 1 73 ? -17.942 -10.468 11.774 1.00 95.12 73 HIS A N 1
ATOM 582 C CA . HIS A 1 73 ? -17.516 -9.145 11.327 1.00 95.12 73 HIS A CA 1
ATOM 583 C C . HIS A 1 73 ? -17.402 -9.064 9.807 1.00 95.12 73 HIS A C 1
ATOM 585 O O . HIS A 1 73 ? -17.835 -8.071 9.234 1.00 95.12 73 HIS A O 1
ATOM 591 N N . ARG A 1 74 ? -16.870 -10.107 9.157 1.00 94.31 74 ARG A N 1
ATOM 592 C CA . ARG A 1 74 ? -16.803 -10.205 7.697 1.00 94.31 74 ARG A CA 1
ATOM 593 C C . ARG A 1 74 ? -18.196 -10.107 7.083 1.00 94.31 74 ARG A C 1
ATOM 595 O O . ARG A 1 74 ? -18.389 -9.296 6.189 1.00 94.31 74 ARG A O 1
ATOM 602 N N . GLN A 1 75 ? -19.161 -10.877 7.586 1.00 94.94 75 GLN A N 1
ATOM 603 C CA . GLN A 1 75 ? -20.550 -10.819 7.130 1.00 94.94 75 GLN A CA 1
ATOM 604 C C . GLN A 1 75 ? -21.129 -9.407 7.278 1.00 94.94 75 GLN A C 1
ATOM 606 O O . GLN A 1 75 ? -21.627 -8.854 6.304 1.00 94.94 75 GLN A O 1
ATOM 611 N N . TRP A 1 76 ? -20.976 -8.791 8.454 1.00 94.88 76 TRP A N 1
ATOM 612 C CA . TRP A 1 76 ? -21.407 -7.408 8.662 1.00 94.88 76 TRP A CA 1
ATOM 613 C C . TRP A 1 76 ? -20.735 -6.430 7.684 1.00 94.88 76 TRP A C 1
ATOM 615 O O . TRP A 1 76 ? -21.417 -5.574 7.137 1.00 94.88 76 TRP A O 1
ATOM 625 N N . MET A 1 77 ? -19.424 -6.550 7.427 1.00 93.62 77 MET A N 1
ATOM 626 C CA . MET A 1 77 ? -18.733 -5.690 6.455 1.00 93.62 77 MET A CA 1
ATOM 627 C C . MET A 1 77 ? -19.304 -5.862 5.047 1.00 93.62 77 MET A C 1
ATOM 629 O O . MET A 1 77 ? -19.487 -4.866 4.355 1.00 93.62 77 MET A O 1
ATOM 633 N N . HIS A 1 78 ? -19.610 -7.094 4.629 1.00 93.31 78 HIS A N 1
ATOM 634 C CA . HIS A 1 78 ? -20.247 -7.333 3.334 1.00 93.31 78 HIS A CA 1
ATOM 635 C C . HIS A 1 78 ? -21.626 -6.675 3.245 1.00 93.31 78 HIS A C 1
ATOM 637 O O . HIS A 1 78 ? -21.899 -5.972 2.278 1.00 93.31 78 HIS A O 1
ATOM 643 N N . GLU A 1 79 ? -22.466 -6.856 4.264 1.00 94.31 79 GLU A N 1
ATOM 644 C CA . GLU A 1 79 ? -23.827 -6.309 4.300 1.00 94.31 79 GLU A CA 1
ATOM 645 C C . GLU A 1 79 ? -23.846 -4.775 4.399 1.00 94.31 79 GLU A C 1
ATOM 647 O O . GLU A 1 79 ? -24.673 -4.125 3.765 1.00 94.31 79 GLU A O 1
ATOM 652 N N . ALA A 1 80 ? -22.947 -4.189 5.194 1.00 94.75 80 ALA A N 1
ATOM 653 C CA . ALA A 1 80 ? -22.971 -2.764 5.515 1.00 94.75 80 ALA A CA 1
ATOM 654 C C . ALA A 1 80 ? -22.124 -1.895 4.575 1.00 94.75 80 ALA A C 1
ATOM 656 O O . ALA A 1 80 ? -22.459 -0.729 4.378 1.00 94.75 80 ALA A O 1
ATOM 657 N N . LEU A 1 81 ? -21.016 -2.426 4.041 1.00 92.38 81 LEU A N 1
ATOM 658 C CA . LEU A 1 81 ? -20.048 -1.656 3.247 1.00 92.38 81 LEU A CA 1
ATOM 659 C C . LEU A 1 81 ? -20.007 -2.064 1.771 1.00 92.38 81 LEU A C 1
ATOM 661 O O . LEU A 1 81 ? -19.429 -1.326 0.980 1.00 92.38 81 LEU A O 1
ATOM 665 N N . GLY A 1 82 ? -20.582 -3.215 1.401 1.00 90.88 82 GLY A N 1
ATOM 666 C CA . GLY A 1 82 ? -20.630 -3.688 0.014 1.00 90.88 82 GLY A CA 1
ATOM 667 C C . GLY A 1 82 ? -19.269 -3.683 -0.698 1.00 90.88 82 GLY A C 1
ATOM 668 O O . GLY A 1 82 ? -19.159 -3.061 -1.754 1.00 90.88 82 GLY A O 1
ATOM 669 N N . PRO A 1 83 ? -18.213 -4.309 -0.136 1.00 87.94 83 PRO A N 1
ATOM 670 C CA . PRO A 1 83 ? -16.931 -4.400 -0.823 1.00 87.94 83 PRO A CA 1
ATOM 671 C C . PRO A 1 83 ? -17.098 -5.163 -2.144 1.00 87.94 83 PRO A C 1
ATOM 673 O O . PRO A 1 83 ? -17.939 -6.059 -2.233 1.00 87.94 83 PRO A O 1
ATOM 676 N N . ALA A 1 84 ? -16.272 -4.828 -3.140 1.00 85.12 84 ALA A N 1
ATOM 677 C CA . ALA A 1 84 ? -16.279 -5.501 -4.439 1.00 85.12 84 ALA A CA 1
ATOM 678 C C . ALA A 1 84 ? -16.139 -7.023 -4.279 1.00 85.12 84 ALA A C 1
ATOM 680 O O . ALA A 1 84 ? -15.335 -7.499 -3.465 1.00 85.12 84 ALA A O 1
ATOM 681 N N . ASP A 1 85 ? -16.917 -7.783 -5.052 1.00 83.88 85 ASP A N 1
ATOM 682 C CA . ASP A 1 85 ? -16.834 -9.239 -5.022 1.00 83.88 85 ASP A CA 1
ATOM 683 C C . ASP A 1 85 ? -15.500 -9.694 -5.629 1.00 83.88 85 ASP A C 1
ATOM 685 O O . ASP A 1 85 ? -15.011 -9.154 -6.624 1.00 83.88 85 ASP A O 1
ATOM 689 N N . ARG A 1 86 ? -14.908 -10.745 -5.060 1.00 82.94 86 ARG A N 1
ATOM 690 C CA . ARG A 1 86 ? -13.730 -11.390 -5.643 1.00 82.94 86 ARG A CA 1
ATOM 691 C C . ARG A 1 86 ? -14.016 -11.906 -7.058 1.00 82.94 86 ARG A C 1
ATOM 693 O O . ARG A 1 86 ? -13.081 -11.992 -7.846 1.00 82.94 86 ARG A O 1
ATOM 700 N N . SER A 1 87 ? -15.270 -12.215 -7.398 1.00 85.25 87 SER A N 1
ATOM 701 C CA . SER A 1 87 ? -15.670 -12.574 -8.764 1.00 85.25 87 SER A CA 1
ATOM 702 C C . SER A 1 87 ? -15.522 -11.434 -9.775 1.00 85.25 87 SER A C 1
ATOM 704 O O . SER A 1 87 ? -15.468 -11.701 -10.971 1.00 85.25 87 SER A O 1
ATOM 706 N N . GLU A 1 88 ? -15.468 -10.177 -9.323 1.00 88.19 88 GLU A N 1
ATOM 707 C CA . GLU A 1 88 ? -15.223 -9.009 -10.182 1.00 88.19 88 GLU A CA 1
ATOM 708 C C . GLU A 1 88 ? -13.729 -8.810 -10.480 1.00 88.19 88 GLU A C 1
ATOM 710 O O . GLU A 1 88 ? -13.364 -8.061 -11.387 1.00 88.19 88 GLU A O 1
ATOM 715 N N . MET A 1 89 ? -12.847 -9.477 -9.729 1.00 89.94 89 MET A N 1
ATOM 716 C CA . MET A 1 89 ? -11.408 -9.424 -9.966 1.00 89.94 89 MET A CA 1
ATOM 717 C C . MET A 1 89 ? -11.016 -10.305 -11.161 1.00 89.94 89 MET A C 1
ATOM 719 O O . MET A 1 89 ? -11.657 -11.327 -11.424 1.00 89.94 89 MET A O 1
ATOM 723 N N . PRO A 1 90 ? -9.915 -9.981 -11.867 1.00 92.38 90 PRO A N 1
ATOM 724 C CA . PRO A 1 90 ? -9.375 -10.862 -12.894 1.00 92.38 90 PRO A CA 1
ATOM 725 C C . PRO A 1 90 ? -9.138 -12.280 -12.360 1.00 92.38 90 PRO A C 1
ATOM 727 O O . PRO A 1 90 ? -8.570 -12.459 -11.282 1.00 92.38 90 PRO A O 1
ATOM 730 N N . ALA A 1 91 ? -9.515 -13.298 -13.140 1.00 92.38 91 ALA A N 1
ATOM 731 C CA . ALA A 1 91 ? -9.470 -14.699 -12.707 1.00 92.38 91 ALA A CA 1
ATOM 732 C C . ALA A 1 91 ? -8.086 -15.145 -12.193 1.00 92.38 91 ALA A C 1
ATOM 734 O O . ALA A 1 91 ? -8.001 -15.940 -11.256 1.00 92.38 91 ALA A O 1
ATOM 735 N N . TRP A 1 92 ? -7.005 -14.587 -12.754 1.00 94.31 92 TRP A N 1
ATOM 736 C CA . TRP A 1 92 ? -5.632 -14.898 -12.350 1.00 94.31 92 TRP A CA 1
ATOM 737 C C . TRP A 1 92 ? -5.339 -14.538 -10.888 1.00 94.31 92 TRP A C 1
ATOM 739 O O . TRP A 1 92 ? -4.541 -15.222 -10.258 1.00 94.31 92 TRP A O 1
ATOM 749 N N . VAL A 1 93 ? -6.007 -13.525 -10.317 1.00 94.44 93 VAL A N 1
ATOM 750 C CA . VAL A 1 93 ? -5.784 -13.085 -8.926 1.00 94.44 93 VAL A CA 1
ATOM 751 C C . VAL A 1 93 ? -6.071 -14.221 -7.949 1.00 94.44 93 VAL A C 1
ATOM 753 O O . VAL A 1 93 ? -5.382 -14.375 -6.944 1.00 94.44 93 VAL A O 1
ATOM 756 N N . SER A 1 94 ? -7.069 -15.055 -8.249 1.00 92.50 94 SER A N 1
ATOM 757 C CA . SER A 1 94 ? -7.421 -16.185 -7.389 1.00 92.50 94 SER A CA 1
ATOM 758 C C . SER A 1 94 ? -6.497 -17.389 -7.524 1.00 92.50 94 SER A C 1
ATOM 760 O O . SER A 1 94 ? -6.558 -18.271 -6.674 1.00 92.50 94 SER A O 1
ATOM 762 N N . ASN A 1 95 ? -5.648 -17.400 -8.549 1.00 94.88 95 ASN A N 1
ATOM 763 C CA . ASN A 1 95 ? -4.677 -18.456 -8.805 1.00 94.88 95 ASN A CA 1
ATOM 764 C C . ASN A 1 95 ? -3.303 -18.161 -8.180 1.00 94.88 95 ASN A C 1
ATOM 766 O O . ASN A 1 95 ? -2.438 -19.028 -8.190 1.00 94.88 95 ASN A O 1
ATOM 770 N N . ILE A 1 96 ? -3.077 -16.947 -7.660 1.00 96.88 96 ILE A N 1
ATOM 771 C CA . ILE A 1 96 ? -1.798 -16.595 -7.039 1.00 96.88 96 ILE A CA 1
ATOM 772 C C . ILE A 1 96 ? -1.654 -17.310 -5.693 1.00 96.88 96 ILE A C 1
ATOM 774 O O . ILE A 1 96 ? -2.444 -17.097 -4.773 1.00 96.88 96 ILE A O 1
ATOM 778 N N . GLU A 1 97 ? -0.603 -18.117 -5.579 1.00 97.50 97 GLU A N 1
ATOM 779 C CA . GLU A 1 97 ? -0.217 -18.853 -4.368 1.00 97.50 97 GLU A CA 1
ATOM 780 C C . GLU A 1 97 ? 1.082 -18.304 -3.759 1.00 97.50 97 GLU A C 1
ATOM 782 O O . GLU A 1 97 ? 1.342 -18.492 -2.570 1.00 97.50 97 GLU A O 1
ATOM 787 N N . LEU A 1 98 ? 1.887 -17.594 -4.558 1.00 97.62 98 LEU A N 1
ATOM 788 C CA . LEU A 1 98 ? 3.190 -17.080 -4.157 1.00 97.62 98 LEU A CA 1
ATOM 789 C C . LEU A 1 98 ? 3.410 -15.649 -4.656 1.00 97.62 98 LEU A C 1
ATOM 791 O O . LEU A 1 98 ? 3.154 -15.329 -5.816 1.00 97.62 98 LEU A O 1
ATOM 795 N N . VAL A 1 99 ? 3.950 -14.796 -3.784 1.00 96.88 99 VAL A N 1
ATOM 796 C CA . VAL A 1 99 ? 4.458 -13.470 -4.156 1.00 96.88 99 VAL A CA 1
ATOM 797 C C . VAL A 1 99 ? 5.955 -13.437 -3.886 1.00 96.88 99 VAL A C 1
ATOM 799 O O . VAL A 1 99 ? 6.384 -13.662 -2.755 1.00 96.88 99 VAL A O 1
ATOM 802 N N . ILE A 1 100 ? 6.748 -13.142 -4.913 1.00 94.00 100 ILE A N 1
ATOM 803 C CA . ILE A 1 100 ? 8.204 -13.036 -4.799 1.00 94.00 100 ILE A CA 1
ATOM 804 C C . ILE A 1 100 ? 8.598 -11.572 -4.889 1.00 94.00 100 ILE A C 1
ATOM 806 O O . ILE A 1 100 ? 8.285 -10.883 -5.855 1.00 94.00 100 ILE A O 1
ATOM 810 N N . SER A 1 101 ? 9.305 -11.107 -3.865 1.00 90.69 101 SER A N 1
ATOM 811 C CA . SER A 1 101 ? 9.954 -9.803 -3.869 1.00 90.69 101 SER A CA 1
ATOM 812 C C . SER A 1 101 ? 11.119 -9.806 -4.855 1.00 90.69 101 SER A C 1
ATOM 814 O O . SER A 1 101 ? 12.059 -10.581 -4.695 1.00 90.69 101 SER A O 1
ATOM 816 N N . CYS A 1 102 ? 11.076 -8.910 -5.832 1.00 86.44 102 CYS A N 1
ATOM 817 C CA . CYS A 1 102 ? 12.084 -8.750 -6.870 1.00 86.44 102 CYS A CA 1
ATOM 818 C C . CYS A 1 102 ? 12.743 -7.373 -6.721 1.00 86.44 102 CYS A C 1
ATOM 820 O O . CYS A 1 102 ? 12.294 -6.423 -7.366 1.00 86.44 102 CYS A O 1
ATOM 822 N N . PRO A 1 103 ? 13.748 -7.224 -5.841 1.00 77.81 103 PRO A N 1
ATOM 823 C CA . PRO A 1 103 ? 14.474 -5.972 -5.705 1.00 77.81 103 PRO A CA 1
ATOM 824 C C . PRO A 1 103 ? 15.398 -5.740 -6.901 1.00 77.81 103 PRO A C 1
ATOM 826 O O . PRO A 1 103 ? 16.331 -6.502 -7.120 1.00 77.81 103 PRO A O 1
ATOM 829 N N . PHE A 1 104 ? 15.190 -4.653 -7.640 1.00 68.75 104 PHE A N 1
ATOM 830 C CA . PHE A 1 104 ? 16.078 -4.212 -8.724 1.00 68.75 104 PHE A CA 1
ATOM 831 C C . PHE A 1 104 ? 17.331 -3.468 -8.212 1.00 68.75 104 PHE A C 1
ATOM 833 O O . PHE A 1 104 ? 17.906 -2.642 -8.920 1.00 68.75 104 PHE A O 1
ATOM 840 N N . TYR A 1 105 ? 17.791 -3.759 -6.989 1.00 61.41 105 TYR A N 1
ATOM 841 C CA . TYR A 1 105 ? 19.020 -3.160 -6.466 1.00 61.41 105 TYR A CA 1
ATOM 842 C C . TYR A 1 105 ? 20.216 -3.604 -7.320 1.00 61.41 105 TYR A C 1
ATOM 844 O O . TYR A 1 105 ? 20.413 -4.792 -7.547 1.00 61.41 105 TYR A O 1
ATOM 852 N N . ASN A 1 106 ? 21.012 -2.642 -7.798 1.00 53.75 106 ASN A N 1
ATOM 853 C CA . ASN A 1 106 ? 22.326 -2.865 -8.413 1.00 53.75 106 ASN A CA 1
ATOM 854 C C . ASN A 1 106 ? 22.393 -4.002 -9.459 1.00 53.75 106 ASN A C 1
ATOM 856 O O . ASN A 1 106 ? 23.365 -4.749 -9.454 1.00 53.75 106 ASN A O 1
ATOM 860 N N . SER A 1 107 ? 21.411 -4.121 -10.363 1.00 57.06 107 SER A N 1
ATOM 861 C CA . SER A 1 107 ? 21.339 -5.144 -11.437 1.00 57.06 107 SER A CA 1
ATOM 862 C C . SER A 1 107 ? 21.068 -6.601 -11.016 1.00 57.06 107 SER A C 1
ATOM 864 O O . SER A 1 107 ? 21.118 -7.491 -11.854 1.00 57.06 107 SER A O 1
ATOM 866 N N . ASP A 1 108 ? 20.669 -6.870 -9.769 1.00 56.72 108 ASP A N 1
ATOM 867 C CA . ASP A 1 108 ? 20.418 -8.251 -9.308 1.00 56.72 108 ASP A CA 1
ATOM 868 C C . ASP A 1 108 ? 19.185 -8.928 -9.956 1.00 56.72 108 ASP A C 1
ATOM 870 O O . ASP A 1 108 ? 19.063 -10.155 -9.951 1.00 56.72 108 ASP A O 1
ATOM 874 N N . MET A 1 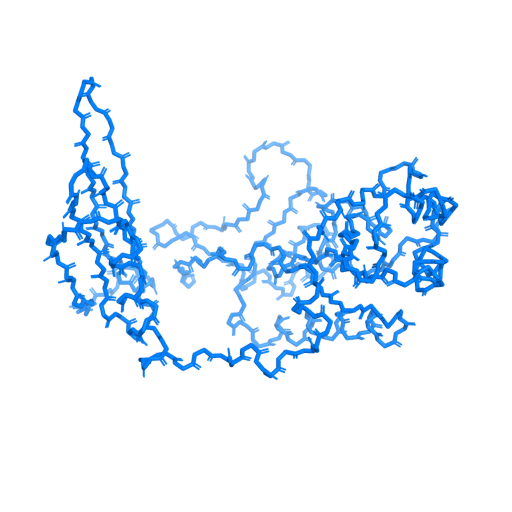109 ? 18.271 -8.151 -10.550 1.00 64.88 109 MET A N 1
ATOM 875 C CA . MET A 1 109 ? 17.057 -8.646 -11.218 1.00 64.88 109 MET A CA 1
ATOM 876 C C . MET A 1 109 ? 17.088 -8.386 -12.728 1.00 64.88 109 MET A C 1
ATOM 878 O O . MET A 1 109 ? 16.282 -7.641 -13.285 1.00 64.88 109 MET A O 1
ATOM 882 N N . GLU A 1 110 ? 18.022 -9.036 -13.413 1.00 72.19 110 GLU A N 1
ATOM 883 C CA . GLU A 1 110 ? 18.014 -9.137 -14.872 1.00 72.19 110 GLU A CA 1
ATOM 884 C C . GLU A 1 110 ? 17.014 -10.194 -15.359 1.00 72.19 110 GLU A C 1
ATOM 886 O O . GLU A 1 110 ? 16.760 -11.198 -14.692 1.00 72.19 110 GLU A O 1
ATOM 891 N N . ALA A 1 111 ? 16.495 -10.027 -16.579 1.00 78.88 111 ALA A N 1
ATOM 892 C CA . ALA A 1 111 ? 15.550 -10.962 -17.201 1.00 78.88 111 ALA A CA 1
ATOM 893 C C . ALA A 1 111 ? 16.021 -12.435 -17.158 1.00 78.88 111 ALA A C 1
ATOM 895 O O . ALA A 1 111 ? 15.208 -13.347 -17.004 1.00 78.88 111 ALA A O 1
ATOM 896 N N . GLY A 1 112 ? 17.336 -12.677 -17.220 1.00 80.56 112 GLY A N 1
ATOM 897 C CA . GLY A 1 112 ? 17.926 -14.019 -17.218 1.00 80.56 112 GLY A CA 1
ATOM 898 C C . GLY A 1 112 ? 17.660 -14.854 -15.957 1.00 80.56 112 GLY A C 1
ATOM 899 O O . GLY A 1 112 ? 17.720 -16.084 -16.030 1.00 80.56 112 GLY A O 1
ATOM 900 N N . ILE A 1 113 ? 17.325 -14.241 -14.813 1.00 86.50 113 ILE A N 1
ATOM 901 C CA . ILE A 1 113 ? 17.009 -14.993 -13.585 1.00 86.50 113 ILE A CA 1
ATOM 902 C C . ILE A 1 113 ? 15.666 -15.728 -13.683 1.00 86.50 113 ILE A C 1
ATOM 904 O O . ILE A 1 113 ? 15.480 -16.775 -13.061 1.00 86.50 113 ILE A O 1
ATOM 908 N N . LEU A 1 114 ? 14.742 -15.223 -14.505 1.00 91.44 114 LEU A N 1
ATOM 909 C CA . LEU A 1 114 ? 13.364 -15.707 -14.574 1.00 91.44 114 LEU A CA 1
ATOM 910 C C . LEU A 1 114 ? 13.266 -17.129 -15.124 1.00 91.44 114 LEU A C 1
ATOM 912 O O . LEU A 1 114 ? 12.422 -17.898 -14.673 1.00 91.44 114 LEU A O 1
ATOM 916 N N . GLY A 1 115 ? 14.178 -17.514 -16.021 1.00 93.25 115 GLY A N 1
ATOM 917 C CA . GLY A 1 115 ? 14.255 -18.887 -16.519 1.00 93.25 115 GLY A CA 1
ATOM 918 C C . GLY A 1 115 ? 14.726 -19.895 -15.471 1.00 93.25 115 GLY A C 1
ATOM 919 O O . GLY A 1 115 ? 14.338 -21.056 -15.523 1.00 93.25 115 GLY A O 1
ATOM 920 N N . LYS A 1 116 ? 15.537 -19.469 -14.495 1.00 92.69 116 LYS A N 1
ATOM 921 C CA . LYS A 1 116 ? 15.892 -20.317 -13.345 1.00 92.69 116 LYS A CA 1
ATOM 922 C C . LYS A 1 116 ? 14.746 -20.367 -12.346 1.00 92.69 116 LYS A C 1
ATOM 924 O O . LYS A 1 116 ? 14.440 -21.426 -11.814 1.00 92.69 116 LYS A O 1
ATOM 929 N N . LEU A 1 117 ? 14.099 -19.228 -12.112 1.00 93.50 117 LEU A N 1
ATOM 930 C CA . LEU A 1 117 ? 12.975 -19.142 -11.191 1.00 93.50 117 LEU A CA 1
ATOM 931 C C . LEU A 1 117 ? 11.796 -20.012 -11.646 1.00 93.50 117 LEU A C 1
ATOM 933 O O . LEU A 1 117 ? 11.219 -20.715 -10.823 1.00 93.50 117 LEU A O 1
ATOM 937 N N . SER A 1 118 ? 11.488 -20.043 -12.945 1.00 96.31 118 SER A N 1
ATOM 938 C CA . SER A 1 118 ? 10.408 -20.873 -13.500 1.00 96.31 118 SER A CA 1
ATOM 939 C C . SER A 1 118 ? 10.643 -22.382 -13.371 1.00 96.31 118 SER A C 1
ATOM 941 O O . SER A 1 118 ? 9.709 -23.160 -13.529 1.00 96.31 118 SER A O 1
ATOM 943 N N . GLN A 1 119 ? 11.867 -22.816 -13.053 1.00 97.06 119 GLN A N 1
ATOM 944 C CA . GLN A 1 119 ? 12.167 -24.215 -12.727 1.00 97.06 119 GLN A CA 1
ATOM 945 C C . GLN A 1 119 ? 11.880 -24.558 -11.258 1.00 97.06 119 GLN A C 1
ATOM 947 O O . GLN A 1 119 ? 11.857 -25.734 -10.903 1.00 97.06 119 GLN A O 1
ATOM 952 N N . LEU A 1 120 ? 11.697 -23.549 -10.399 1.00 97.06 120 LEU A N 1
ATOM 953 C CA . LEU A 1 120 ? 11.524 -23.704 -8.951 1.00 97.06 120 LEU A CA 1
ATOM 954 C C . LEU A 1 120 ? 10.088 -23.450 -8.486 1.00 97.06 120 LEU A C 1
ATOM 956 O O . LEU A 1 120 ? 9.697 -23.942 -7.430 1.00 97.06 120 LEU A O 1
ATOM 960 N N . VAL A 1 121 ? 9.320 -22.665 -9.242 1.00 97.38 121 VAL A N 1
ATOM 961 C CA . VAL A 1 121 ? 7.946 -22.275 -8.903 1.00 97.38 121 VAL A CA 1
ATOM 962 C C . VAL A 1 121 ? 7.046 -22.389 -10.125 1.00 97.38 121 VAL A C 1
ATOM 964 O O . VAL A 1 121 ? 7.533 -22.329 -11.249 1.00 97.38 121 VAL A O 1
ATOM 967 N N . ASP A 1 122 ? 5.736 -22.502 -9.903 1.00 98.12 122 ASP A N 1
ATOM 968 C CA . ASP A 1 122 ? 4.734 -22.376 -10.965 1.00 98.12 122 ASP A CA 1
ATOM 969 C C . ASP A 1 122 ? 4.571 -20.889 -11.341 1.00 98.12 122 ASP A C 1
ATOM 971 O O . ASP A 1 122 ? 4.077 -20.105 -10.516 1.00 98.12 122 ASP A O 1
ATOM 975 N N . PRO A 1 123 ? 4.986 -20.460 -12.548 1.00 97.94 123 PRO A N 1
ATOM 976 C CA . PRO A 1 123 ? 4.920 -19.055 -12.926 1.00 97.94 123 PRO A CA 1
ATOM 977 C C . PRO A 1 123 ? 3.494 -18.504 -12.981 1.00 97.94 123 PRO A C 1
ATOM 979 O O . PRO A 1 123 ? 3.275 -17.367 -12.570 1.00 97.94 123 PRO A O 1
ATOM 982 N N . GLU A 1 124 ? 2.510 -19.301 -13.408 1.00 97.50 124 GLU A N 1
ATOM 983 C CA . GLU A 1 124 ? 1.118 -18.848 -13.561 1.00 97.50 124 GLU A CA 1
ATOM 984 C C . GLU A 1 124 ? 0.425 -18.594 -12.215 1.00 97.50 124 GLU A C 1
ATOM 986 O O . GLU A 1 124 ? -0.614 -17.925 -12.147 1.00 97.50 124 GLU A O 1
ATOM 991 N N . LYS A 1 125 ? 1.019 -19.118 -11.140 1.00 98.25 125 LYS A N 1
ATOM 992 C CA . LYS A 1 125 ? 0.591 -18.951 -9.748 1.00 98.25 125 LYS A CA 1
ATOM 993 C C . LYS A 1 125 ? 1.495 -18.018 -8.947 1.00 98.25 125 LYS A C 1
ATOM 995 O O . LYS A 1 125 ? 1.304 -17.861 -7.738 1.00 98.25 125 LYS A O 1
ATOM 1000 N N . THR A 1 126 ? 2.473 -17.394 -9.604 1.00 97.94 126 THR A N 1
ATOM 1001 C CA . THR A 1 126 ? 3.477 -16.550 -8.956 1.00 97.94 126 THR A CA 1
ATOM 1002 C C . THR A 1 126 ? 3.371 -15.101 -9.424 1.00 97.94 126 THR A C 1
ATOM 1004 O O . THR A 1 126 ? 3.450 -14.794 -10.615 1.00 97.94 126 THR A O 1
ATOM 1007 N N . LEU A 1 127 ? 3.245 -14.188 -8.460 1.00 97.88 127 LEU A N 1
ATOM 1008 C CA . LEU A 1 127 ? 3.284 -12.745 -8.675 1.00 97.88 127 LEU A CA 1
ATOM 1009 C C . LEU A 1 127 ? 4.668 -12.193 -8.318 1.00 97.88 127 LEU A C 1
ATOM 1011 O O . LEU A 1 127 ? 5.136 -12.327 -7.187 1.00 97.88 127 LEU A O 1
ATOM 1015 N N . LEU A 1 128 ? 5.313 -11.532 -9.271 1.00 95.69 128 LEU A N 1
ATOM 1016 C CA . LEU A 1 128 ? 6.592 -10.860 -9.082 1.00 95.69 128 LEU A CA 1
ATOM 1017 C C . LEU A 1 128 ? 6.347 -9.423 -8.625 1.00 95.69 128 LEU A C 1
ATOM 1019 O O . LEU A 1 128 ? 5.840 -8.587 -9.376 1.00 95.69 128 LEU A O 1
ATOM 1023 N N . TYR A 1 129 ? 6.710 -9.130 -7.382 1.00 95.00 129 TYR A N 1
ATOM 1024 C CA . TYR A 1 129 ? 6.667 -7.787 -6.826 1.00 95.00 129 TYR A CA 1
ATOM 1025 C C . TYR A 1 129 ? 7.948 -7.042 -7.206 1.00 95.00 129 TYR A C 1
ATOM 1027 O O . TYR A 1 129 ? 8.972 -7.164 -6.531 1.00 95.00 129 TYR A O 1
ATOM 1035 N N . ALA A 1 130 ? 7.890 -6.282 -8.302 1.00 91.81 130 ALA A N 1
ATOM 1036 C CA . ALA A 1 130 ? 9.020 -5.515 -8.816 1.00 91.81 130 ALA A CA 1
ATOM 1037 C C . ALA A 1 130 ? 9.258 -4.275 -7.943 1.00 91.81 130 ALA A C 1
ATOM 1039 O O . ALA A 1 130 ? 8.626 -3.225 -8.105 1.00 91.81 130 ALA A O 1
ATOM 1040 N N . GLN A 1 131 ? 10.168 -4.425 -6.986 1.00 87.31 131 GLN A N 1
ATOM 1041 C CA . GLN A 1 131 ? 10.666 -3.331 -6.169 1.00 87.31 131 GLN A CA 1
ATOM 1042 C C . GLN A 1 131 ? 11.764 -2.610 -6.938 1.00 87.31 131 GLN A C 1
ATOM 1044 O O . GLN A 1 131 ? 12.591 -3.241 -7.582 1.00 87.31 131 GLN A O 1
ATOM 1049 N N . ASP A 1 132 ? 11.796 -1.289 -6.837 1.00 86.56 132 ASP A N 1
ATOM 1050 C CA . ASP A 1 132 ? 12.861 -0.476 -7.428 1.00 86.56 132 ASP A CA 1
ATOM 1051 C C . ASP A 1 132 ? 12.953 -0.495 -8.970 1.00 86.56 132 ASP A C 1
ATOM 1053 O O . ASP A 1 132 ? 13.999 -0.300 -9.574 1.00 86.56 132 ASP A O 1
ATOM 1057 N N . TRP A 1 133 ? 11.822 -0.703 -9.641 1.00 90.25 133 TRP A N 1
ATOM 1058 C CA . TRP A 1 133 ? 11.734 -0.724 -11.107 1.00 90.25 133 TRP A CA 1
ATOM 1059 C C . TRP A 1 133 ? 11.902 0.658 -11.776 1.00 90.25 133 TRP A C 1
ATOM 1061 O O . TRP A 1 133 ? 11.798 0.763 -12.998 1.00 90.25 133 TRP A O 1
ATOM 1071 N N . ARG A 1 134 ? 12.106 1.727 -10.997 1.00 91.56 134 ARG A N 1
ATOM 1072 C CA . ARG A 1 134 ? 12.149 3.121 -11.469 1.00 91.56 134 ARG A CA 1
ATOM 1073 C C . ARG A 1 134 ? 13.591 3.600 -11.568 1.00 91.56 134 ARG A C 1
ATOM 1075 O O . ARG A 1 134 ? 14.390 3.287 -10.697 1.00 91.56 134 ARG A O 1
ATOM 1082 N N . GLU A 1 135 ? 13.896 4.456 -12.538 1.00 89.19 135 GLU A N 1
ATOM 1083 C CA . GLU A 1 135 ? 15.241 5.033 -12.714 1.00 89.19 135 GLU A CA 1
ATOM 1084 C C . GLU A 1 135 ? 15.698 5.811 -11.467 1.00 89.19 135 GLU A C 1
ATOM 1086 O O . GLU A 1 135 ? 16.870 5.808 -11.104 1.00 89.19 135 GLU A O 1
ATOM 1091 N N . ALA A 1 136 ? 14.758 6.454 -10.769 1.00 88.88 136 ALA A N 1
ATOM 1092 C CA . ALA A 1 136 ? 15.056 7.233 -9.572 1.00 88.88 136 ALA A CA 1
ATOM 1093 C C . ALA A 1 136 ? 15.481 6.399 -8.351 1.00 88.88 136 ALA A C 1
ATOM 1095 O O . ALA A 1 136 ? 16.011 6.977 -7.401 1.00 88.88 136 ALA A O 1
ATOM 1096 N N . GLY A 1 137 ? 15.240 5.087 -8.333 1.00 86.12 137 GLY A N 1
ATOM 1097 C CA . GLY A 1 137 ? 15.567 4.248 -7.185 1.00 86.12 137 GLY A CA 1
ATOM 1098 C C . GLY A 1 137 ? 14.439 4.097 -6.142 1.00 86.12 137 GLY A C 1
ATOM 1099 O O . GLY A 1 137 ? 13.369 4.724 -6.208 1.00 86.12 137 GLY A O 1
ATOM 1100 N N . TRP A 1 138 ? 14.695 3.281 -5.116 1.00 84.69 138 TRP A N 1
ATOM 1101 C CA . TRP A 1 138 ? 13.732 2.978 -4.058 1.00 84.69 138 TRP A CA 1
ATOM 1102 C C . TRP A 1 138 ? 13.561 4.153 -3.095 1.00 84.69 138 TRP A C 1
ATOM 1104 O O . TRP A 1 138 ? 14.532 4.676 -2.550 1.00 84.69 138 TRP A O 1
ATOM 1114 N N . ALA A 1 139 ? 12.309 4.523 -2.809 1.00 84.94 139 ALA A N 1
ATOM 1115 C CA . ALA A 1 139 ? 11.975 5.608 -1.882 1.00 84.94 139 ALA A CA 1
ATOM 1116 C C . ALA A 1 139 ? 12.600 6.976 -2.239 1.00 84.94 139 ALA A C 1
ATOM 1118 O O . ALA A 1 139 ? 12.905 7.785 -1.358 1.00 84.94 139 ALA A O 1
ATOM 1119 N N . LEU A 1 140 ? 12.779 7.228 -3.540 1.00 88.62 140 LEU A N 1
ATOM 1120 C CA . LEU A 1 140 ? 13.379 8.436 -4.104 1.00 88.62 140 LEU A CA 1
ATOM 1121 C C . LEU A 1 140 ? 12.479 9.059 -5.180 1.00 88.62 140 LEU A C 1
ATOM 1123 O O . LEU A 1 140 ? 11.780 8.359 -5.912 1.00 88.62 140 LEU A O 1
ATOM 1127 N N . ASN A 1 141 ? 12.508 10.386 -5.279 1.00 92.69 141 ASN A N 1
ATOM 1128 C CA . ASN A 1 141 ? 11.851 11.188 -6.318 1.00 92.69 141 ASN A CA 1
ATOM 1129 C C . ASN A 1 141 ? 10.370 10.854 -6.622 1.00 92.69 141 ASN A C 1
ATOM 1131 O O . ASN A 1 141 ? 9.931 10.999 -7.759 1.00 92.69 141 ASN A O 1
ATOM 1135 N N . TYR A 1 142 ? 9.566 10.397 -5.657 1.00 94.56 142 TYR A N 1
ATOM 1136 C CA . TYR A 1 142 ? 8.127 10.224 -5.906 1.00 94.56 142 TYR A CA 1
ATOM 1137 C C . TYR A 1 142 ? 7.482 11.574 -6.280 1.00 94.56 142 TYR A C 1
ATOM 1139 O O . TYR A 1 142 ? 7.907 12.601 -5.741 1.00 94.56 142 TYR A O 1
ATOM 1147 N N . PRO A 1 143 ? 6.467 11.615 -7.160 1.00 94.44 143 PRO A N 1
ATOM 1148 C CA . PRO A 1 143 ? 5.788 10.510 -7.839 1.00 94.44 143 PRO A CA 1
ATOM 1149 C C . PRO A 1 143 ? 6.329 10.269 -9.268 1.00 94.44 143 PRO A C 1
ATOM 1151 O O . PRO A 1 143 ? 5.555 10.049 -10.195 1.00 94.44 143 PRO A O 1
ATOM 1154 N N . ASP A 1 144 ? 7.647 10.339 -9.482 1.00 94.62 144 ASP A N 1
ATOM 1155 C CA . ASP A 1 144 ? 8.253 9.999 -10.775 1.00 94.62 144 ASP A CA 1
ATOM 1156 C C . ASP A 1 144 ? 8.238 8.482 -10.992 1.00 94.62 144 ASP A C 1
ATOM 1158 O O . ASP A 1 144 ? 8.934 7.751 -10.294 1.00 94.62 144 ASP A O 1
ATOM 1162 N N . TYR A 1 145 ? 7.446 8.006 -11.948 1.00 94.75 145 TYR A N 1
ATOM 1163 C CA . TYR A 1 145 ? 7.306 6.587 -12.287 1.00 94.75 145 TYR A CA 1
ATOM 1164 C C . TYR A 1 145 ? 8.053 6.201 -13.569 1.00 94.75 145 TYR A C 1
ATOM 1166 O O . TYR A 1 145 ? 7.683 5.240 -14.241 1.00 94.75 145 TYR A O 1
ATOM 1174 N N . THR A 1 146 ? 9.111 6.939 -13.914 1.00 92.81 146 THR A N 1
ATOM 1175 C CA . THR A 1 146 ? 9.975 6.604 -15.048 1.00 92.81 146 THR A CA 1
ATOM 1176 C C . THR A 1 146 ? 10.722 5.294 -14.766 1.00 92.81 146 THR A C 1
ATOM 1178 O O . THR A 1 146 ? 11.434 5.212 -13.762 1.00 92.81 146 THR A O 1
ATOM 1181 N N . PRO A 1 147 ? 10.570 4.259 -15.609 1.00 89.00 147 PRO A N 1
ATOM 1182 C CA . PRO A 1 147 ? 11.202 2.960 -15.407 1.00 89.00 147 PRO A CA 1
ATOM 1183 C C . PRO A 1 147 ? 12.712 3.019 -15.618 1.00 89.00 147 PRO A C 1
ATOM 1185 O O . PRO A 1 147 ? 13.202 3.842 -16.391 1.00 89.00 147 PRO A O 1
ATOM 1188 N N . VAL A 1 148 ? 13.435 2.102 -14.975 1.00 85.19 148 VAL A N 1
ATOM 1189 C CA . VAL A 1 148 ? 14.874 1.947 -15.195 1.00 85.19 148 VAL A CA 1
ATOM 1190 C C . VAL A 1 148 ? 15.170 1.475 -16.624 1.00 85.19 148 VAL A C 1
ATOM 1192 O O . VAL A 1 148 ? 14.528 0.558 -17.153 1.00 85.19 148 VAL A O 1
ATOM 1195 N N . THR A 1 149 ? 16.154 2.117 -17.254 1.00 78.75 149 THR A N 1
ATOM 1196 C CA . THR A 1 149 ? 16.631 1.792 -18.613 1.00 78.75 149 THR A CA 1
ATOM 1197 C C . THR A 1 149 ? 18.131 1.503 -18.680 1.00 78.75 149 THR A C 1
ATOM 1199 O O . THR A 1 149 ? 18.595 0.927 -19.662 1.00 78.75 149 THR A O 1
ATOM 1202 N N . SER A 1 150 ? 18.884 1.884 -17.646 1.00 65.38 150 SER A N 1
ATOM 1203 C CA . SER A 1 150 ? 20.348 1.979 -17.661 1.00 65.38 150 SER A CA 1
ATOM 1204 C C . SER A 1 150 ? 21.093 0.667 -17.370 1.00 65.38 150 SER A C 1
ATOM 1206 O O . SER A 1 150 ? 22.115 0.412 -18.005 1.00 65.38 150 SER A O 1
ATOM 1208 N N . PHE A 1 151 ? 20.598 -0.177 -16.456 1.00 58.50 151 PHE A N 1
ATOM 1209 C CA . PHE A 1 151 ? 21.300 -1.409 -16.026 1.00 58.50 151 PHE A CA 1
ATOM 1210 C C . PHE A 1 151 ? 20.447 -2.678 -16.103 1.00 58.50 151 PHE A C 1
ATOM 1212 O O . PHE A 1 151 ? 20.957 -3.755 -16.384 1.00 58.50 151 PHE A O 1
ATOM 1219 N N . ALA A 1 152 ? 19.138 -2.550 -15.904 1.00 64.31 152 ALA A N 1
ATOM 1220 C CA . ALA A 1 152 ? 18.157 -3.592 -16.159 1.00 64.31 152 ALA A CA 1
ATOM 1221 C C . ALA A 1 152 ? 17.013 -2.921 -16.910 1.00 64.31 152 ALA A C 1
ATOM 1223 O O . ALA A 1 152 ? 16.409 -1.984 -16.400 1.00 64.31 152 ALA A O 1
ATOM 1224 N N . ASN A 1 153 ? 16.732 -3.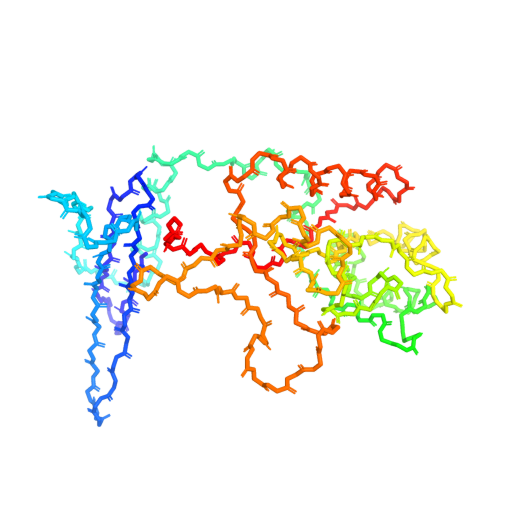340 -18.140 1.00 80.56 153 ASN A N 1
ATOM 1225 C CA . ASN A 1 153 ? 15.598 -2.787 -18.867 1.00 80.56 153 ASN A CA 1
ATOM 1226 C C . ASN A 1 153 ? 14.319 -3.398 -18.285 1.00 80.56 153 ASN A C 1
ATOM 1228 O O . ASN A 1 153 ? 14.050 -4.587 -18.477 1.00 80.56 153 ASN A O 1
ATOM 1232 N N . PHE A 1 154 ? 13.526 -2.591 -17.577 1.00 88.44 154 PHE A N 1
ATOM 1233 C CA . PHE A 1 154 ? 12.277 -3.055 -16.969 1.00 88.44 154 PHE A CA 1
ATOM 1234 C C . PHE A 1 154 ? 11.329 -3.688 -18.002 1.00 88.44 154 PHE A C 1
ATOM 1236 O O . PHE A 1 154 ? 10.682 -4.699 -17.732 1.00 88.44 154 PHE A O 1
ATOM 1243 N N . GLY A 1 155 ? 11.307 -3.161 -19.228 1.00 89.50 155 GLY A N 1
ATOM 1244 C CA . GLY A 1 155 ? 10.543 -3.743 -20.325 1.00 89.50 155 GLY A CA 1
ATOM 1245 C C . GLY A 1 155 ? 11.038 -5.131 -20.736 1.00 89.50 155 GLY A C 1
ATOM 1246 O O . GLY A 1 155 ? 10.226 -5.980 -21.096 1.00 89.50 155 GLY A O 1
ATOM 1247 N N . ASP A 1 156 ? 12.344 -5.392 -20.691 1.00 88.81 156 ASP A N 1
ATOM 1248 C CA . ASP A 1 156 ? 12.917 -6.703 -21.030 1.00 88.81 156 ASP A CA 1
ATOM 1249 C C . ASP A 1 156 ? 12.574 -7.732 -19.956 1.00 88.81 156 ASP A C 1
ATOM 1251 O O . ASP A 1 156 ? 12.156 -8.846 -20.276 1.00 88.81 156 ASP A O 1
ATOM 1255 N N . PHE A 1 157 ? 12.661 -7.321 -18.690 1.00 90.50 157 PHE A N 1
ATOM 1256 C CA . PHE A 1 157 ? 12.209 -8.120 -17.558 1.00 90.50 157 PHE A CA 1
ATOM 1257 C C . PHE A 1 157 ? 10.736 -8.517 -17.701 1.00 90.50 157 PHE A C 1
ATOM 1259 O O . PHE A 1 157 ? 10.405 -9.693 -17.583 1.00 90.50 157 PHE A O 1
ATOM 1266 N N . LEU A 1 158 ? 9.855 -7.564 -18.021 1.00 92.50 158 LEU A N 1
ATOM 1267 C CA . LEU A 1 158 ? 8.430 -7.837 -18.217 1.00 92.50 158 LEU A CA 1
ATOM 1268 C C . LEU A 1 158 ? 8.167 -8.798 -19.378 1.00 92.50 158 LEU A C 1
ATOM 1270 O O . LEU A 1 158 ? 7.337 -9.701 -19.256 1.00 92.50 158 LEU A O 1
ATOM 1274 N N . ARG A 1 159 ? 8.875 -8.634 -20.504 1.00 92.56 159 ARG A N 1
ATOM 1275 C CA . ARG A 1 159 ? 8.728 -9.537 -21.656 1.00 92.56 159 ARG A CA 1
ATOM 1276 C C . ARG A 1 159 ? 9.137 -10.963 -21.307 1.00 92.56 159 ARG A C 1
ATOM 1278 O O . ARG A 1 159 ? 8.416 -11.895 -21.659 1.00 92.56 159 ARG A O 1
ATOM 1285 N N . GLU A 1 160 ? 10.246 -11.136 -20.597 1.00 93.50 160 GLU A N 1
ATOM 1286 C CA . GLU A 1 160 ? 10.712 -12.463 -20.195 1.00 93.50 160 GLU A CA 1
ATOM 1287 C C . GLU A 1 160 ? 9.831 -13.063 -19.083 1.00 93.50 160 GLU A C 1
ATOM 1289 O O . GLU A 1 160 ? 9.503 -14.247 -19.135 1.00 93.50 160 GLU A O 1
ATOM 1294 N N . ALA A 1 161 ? 9.335 -12.255 -18.141 1.00 94.69 161 ALA A N 1
ATOM 1295 C CA . ALA A 1 161 ? 8.364 -12.689 -17.133 1.00 94.69 161 ALA A CA 1
ATOM 1296 C C . ALA A 1 161 ? 7.099 -13.248 -17.790 1.00 94.69 161 ALA A C 1
ATOM 1298 O O . ALA A 1 161 ? 6.694 -14.381 -17.515 1.00 94.69 161 ALA A O 1
ATOM 1299 N N . LYS A 1 162 ? 6.541 -12.497 -18.746 1.00 95.50 162 LYS A N 1
ATOM 1300 C CA . LYS A 1 162 ? 5.373 -12.915 -19.523 1.00 95.50 162 LYS A CA 1
ATOM 1301 C C . LYS A 1 162 ? 5.632 -14.189 -20.323 1.00 95.50 162 LYS A C 1
ATOM 1303 O O . LYS A 1 162 ? 4.736 -15.019 -20.438 1.00 95.50 162 LYS A O 1
ATOM 1308 N N . ARG A 1 163 ? 6.842 -14.368 -20.861 1.00 96.56 163 ARG A N 1
ATOM 1309 C CA . ARG A 1 163 ? 7.224 -15.572 -21.613 1.00 96.56 163 ARG A CA 1
ATOM 1310 C C . ARG A 1 163 ? 7.148 -16.843 -20.765 1.00 96.56 163 ARG A C 1
ATOM 1312 O O . ARG A 1 163 ? 6.758 -17.877 -21.297 1.00 96.56 163 ARG A O 1
ATOM 1319 N N . TYR A 1 164 ? 7.501 -16.772 -19.481 1.00 97.00 164 TYR A N 1
ATOM 1320 C CA . TYR A 1 164 ? 7.371 -17.909 -18.562 1.00 97.00 164 TYR A CA 1
ATOM 1321 C C . TYR A 1 164 ? 5.983 -18.031 -17.926 1.00 97.00 164 TYR A C 1
ATOM 1323 O O . TYR A 1 164 ? 5.704 -19.067 -17.341 1.00 97.00 164 TYR A O 1
ATOM 1331 N N . GLY A 1 165 ? 5.119 -17.018 -18.048 1.00 96.94 165 GLY A N 1
ATOM 1332 C CA . GLY A 1 165 ? 3.770 -17.015 -17.470 1.00 96.94 165 GLY A CA 1
ATOM 1333 C C . GLY A 1 165 ? 3.649 -16.292 -16.126 1.00 96.94 165 GLY A C 1
ATOM 1334 O O . GLY A 1 165 ? 2.572 -16.301 -15.534 1.00 96.94 165 GLY A O 1
ATOM 1335 N N . PHE A 1 166 ? 4.714 -15.634 -15.657 1.00 97.56 166 PHE A N 1
ATOM 1336 C CA . PHE A 1 166 ? 4.666 -14.824 -14.440 1.00 97.56 166 PHE A CA 1
ATOM 1337 C C . PHE A 1 166 ? 3.743 -13.614 -14.594 1.00 97.56 166 PHE A C 1
ATOM 1339 O O . PHE A 1 166 ? 3.635 -13.022 -15.671 1.00 97.56 166 PHE A O 1
ATOM 1346 N N . ARG A 1 167 ? 3.155 -13.195 -13.471 1.00 97.62 167 ARG A N 1
ATOM 1347 C CA . ARG A 1 167 ? 2.494 -11.891 -13.324 1.00 97.62 167 ARG A CA 1
ATOM 1348 C C . ARG A 1 167 ? 3.449 -10.897 -12.687 1.00 97.62 167 ARG A C 1
ATOM 1350 O O . ARG A 1 167 ? 4.237 -11.285 -11.827 1.00 97.62 167 ARG A O 1
ATOM 1357 N N . VAL A 1 168 ? 3.369 -9.621 -13.052 1.00 96.25 168 VAL A N 1
ATOM 1358 C CA . VAL A 1 168 ? 4.253 -8.583 -12.498 1.00 96.25 168 VAL A CA 1
ATOM 1359 C C . VAL A 1 168 ? 3.461 -7.421 -11.910 1.00 96.25 168 VAL A C 1
ATOM 1361 O O . VAL A 1 168 ? 2.581 -6.848 -12.549 1.00 96.25 168 VAL A O 1
ATOM 1364 N N . MET A 1 169 ? 3.822 -7.059 -10.679 1.00 97.44 169 MET A N 1
ATOM 1365 C CA . MET A 1 169 ? 3.250 -5.963 -9.905 1.00 97.44 169 MET A CA 1
ATOM 1366 C C . MET A 1 169 ? 4.358 -4.984 -9.486 1.00 97.44 169 MET A C 1
ATOM 1368 O O . MET A 1 169 ? 5.013 -5.210 -8.467 1.00 97.44 169 MET A O 1
ATOM 1372 N N . PRO A 1 170 ? 4.615 -3.905 -10.245 1.00 95.50 170 PRO A N 1
ATOM 1373 C CA . PRO A 1 170 ? 5.488 -2.814 -9.813 1.00 95.50 170 PRO A CA 1
ATOM 1374 C C . PRO A 1 170 ? 5.023 -2.115 -8.529 1.00 95.50 170 PRO A C 1
ATOM 1376 O O . PRO A 1 170 ? 3.830 -1.916 -8.288 1.00 95.50 170 PRO A O 1
ATOM 1379 N N . HIS A 1 171 ? 5.998 -1.679 -7.732 1.00 95.31 171 HIS A N 1
ATOM 1380 C CA . HIS A 1 171 ? 5.792 -0.802 -6.579 1.00 95.31 171 HIS A CA 1
ATOM 1381 C C . HIS A 1 171 ? 5.390 0.624 -6.988 1.00 95.31 171 HIS A C 1
ATOM 1383 O O . HIS A 1 171 ? 6.081 1.261 -7.780 1.00 95.31 171 HIS A O 1
ATOM 1389 N N . ALA A 1 172 ? 4.354 1.184 -6.373 1.00 95.44 172 ALA A N 1
ATOM 1390 C CA . ALA A 1 172 ? 4.033 2.603 -6.442 1.00 95.44 172 ALA A CA 1
ATOM 1391 C C . ALA A 1 172 ? 3.700 3.134 -5.048 1.00 95.44 172 ALA A C 1
ATOM 1393 O O . ALA A 1 172 ? 3.048 2.450 -4.264 1.00 95.44 172 ALA A O 1
ATOM 1394 N N . ASN A 1 173 ? 4.103 4.364 -4.735 1.00 94.44 173 ASN A N 1
ATOM 1395 C CA . ASN A 1 173 ? 3.743 4.974 -3.463 1.00 94.44 173 ASN A CA 1
ATOM 1396 C C . ASN A 1 173 ? 2.525 5.884 -3.647 1.00 94.44 173 ASN A C 1
ATOM 1398 O O . ASN A 1 173 ? 2.581 6.860 -4.394 1.00 94.44 173 ASN A O 1
ATOM 1402 N N . MET A 1 174 ? 1.422 5.553 -2.973 1.00 94.50 174 MET A N 1
ATOM 1403 C CA . MET A 1 174 ? 0.118 6.163 -3.245 1.00 94.50 174 MET A CA 1
ATOM 1404 C C . MET A 1 174 ? 0.029 7.635 -2.836 1.00 94.50 174 MET A C 1
ATOM 1406 O O . MET A 1 174 ? -0.799 8.359 -3.380 1.00 94.50 174 MET A O 1
ATOM 1410 N N . VAL A 1 175 ? 0.823 8.062 -1.851 1.00 94.00 175 VAL A N 1
ATOM 1411 C CA . VAL A 1 175 ? 0.699 9.396 -1.237 1.00 94.00 175 VAL A CA 1
ATOM 1412 C C . VAL A 1 175 ? 1.995 10.199 -1.265 1.00 94.00 175 VAL A C 1
ATOM 1414 O O . VAL A 1 175 ? 1.986 11.374 -0.911 1.00 94.00 175 VAL A O 1
ATOM 1417 N N . ALA A 1 176 ? 3.127 9.611 -1.648 1.00 94.50 176 ALA A N 1
ATOM 1418 C CA . ALA A 1 176 ? 4.408 10.295 -1.549 1.00 94.50 176 ALA A CA 1
ATOM 1419 C C . ALA A 1 176 ? 4.629 11.331 -2.658 1.00 94.50 176 ALA A C 1
ATOM 1421 O O . ALA A 1 176 ? 4.431 11.063 -3.844 1.00 94.50 176 ALA A O 1
ATOM 1422 N N . VAL A 1 177 ? 5.161 12.485 -2.257 1.00 96.00 177 VAL A N 1
ATOM 1423 C CA . VAL A 1 177 ? 5.872 13.418 -3.138 1.00 96.00 177 VAL A CA 1
ATOM 1424 C C . VAL A 1 177 ? 7.189 13.790 -2.468 1.00 96.00 177 VAL A C 1
ATOM 1426 O O . VAL A 1 177 ? 7.207 14.328 -1.360 1.00 96.00 177 VAL A O 1
ATOM 1429 N N . SER A 1 178 ? 8.310 13.468 -3.108 1.00 95.19 178 SER A N 1
ATOM 1430 C CA . SER A 1 178 ? 9.639 13.812 -2.608 1.00 95.19 178 SER A CA 1
ATOM 1431 C C . SER A 1 178 ? 9.821 15.320 -2.557 1.00 95.19 178 SER A C 1
ATOM 1433 O O . SER A 1 178 ? 9.478 16.019 -3.502 1.00 95.19 178 SER A O 1
ATOM 1435 N N . LEU A 1 179 ? 10.432 15.822 -1.482 1.00 93.88 179 LEU A N 1
ATOM 1436 C CA . LEU A 1 179 ? 10.645 17.266 -1.287 1.00 93.88 179 LEU A CA 1
ATOM 1437 C C . LEU A 1 179 ? 11.580 17.873 -2.346 1.00 93.88 179 LEU A C 1
ATOM 1439 O O . LEU A 1 179 ? 11.583 19.077 -2.566 1.00 93.88 179 LEU A O 1
ATOM 1443 N N . SER A 1 180 ? 12.389 17.029 -2.988 1.00 92.12 180 SER A N 1
ATOM 1444 C CA . SER A 1 180 ? 13.272 17.392 -4.101 1.00 92.12 180 SER A CA 1
ATOM 1445 C C . SER A 1 180 ? 12.604 17.306 -5.477 1.00 92.12 180 SER A C 1
ATOM 1447 O O . SER A 1 180 ? 13.189 17.769 -6.454 1.00 92.12 180 SER A O 1
ATOM 1449 N N . ASN A 1 181 ? 11.408 16.719 -5.574 1.00 95.00 181 ASN A N 1
ATOM 1450 C CA . ASN A 1 181 ? 10.696 16.596 -6.838 1.00 95.00 181 ASN A CA 1
ATOM 1451 C C . ASN A 1 181 ? 10.069 17.956 -7.215 1.00 95.00 181 ASN A C 1
ATOM 1453 O O . ASN A 1 181 ? 9.460 18.593 -6.350 1.00 95.00 181 ASN A O 1
ATOM 1457 N N . PRO A 1 182 ? 10.142 18.397 -8.486 1.00 94.88 182 PRO A N 1
ATOM 1458 C CA . PRO A 1 182 ? 9.549 19.664 -8.926 1.00 94.88 182 PRO A CA 1
ATOM 1459 C C . PRO A 1 182 ? 8.049 19.812 -8.625 1.00 94.88 182 PRO A C 1
ATOM 1461 O O . PRO A 1 182 ? 7.576 20.926 -8.407 1.00 94.88 182 PRO A O 1
ATOM 1464 N N . LEU A 1 183 ? 7.302 18.704 -8.563 1.00 95.81 183 LEU A N 1
ATOM 1465 C CA . LEU A 1 183 ? 5.870 18.704 -8.253 1.00 95.81 183 LEU A CA 1
ATOM 1466 C C . LEU A 1 183 ? 5.568 19.018 -6.782 1.00 95.81 183 LEU A C 1
ATOM 1468 O O . LEU A 1 183 ? 4.422 19.320 -6.450 1.00 95.81 183 LEU A O 1
ATOM 1472 N N . TYR A 1 184 ? 6.557 18.971 -5.882 1.00 96.44 184 TYR A N 1
ATOM 1473 C CA . TYR A 1 184 ? 6.313 19.236 -4.463 1.00 96.44 184 TYR A CA 1
ATOM 1474 C C . TYR A 1 184 ? 5.705 20.623 -4.234 1.00 96.44 184 TYR A C 1
ATOM 1476 O O . TYR A 1 184 ? 4.738 20.734 -3.487 1.00 96.44 184 TYR A O 1
ATOM 1484 N N . GLY A 1 185 ? 6.184 21.659 -4.930 1.00 96.50 185 GLY A N 1
ATOM 1485 C CA . GLY A 1 185 ? 5.635 23.013 -4.789 1.00 96.50 185 GLY A CA 1
ATOM 1486 C C . GLY A 1 185 ? 4.144 23.110 -5.140 1.00 96.50 185 GLY A C 1
ATOM 1487 O O . GLY A 1 185 ? 3.411 23.879 -4.523 1.00 96.50 185 GLY A O 1
ATOM 1488 N N . GLU A 1 186 ? 3.662 22.296 -6.083 1.00 96.81 186 GLU A N 1
ATOM 1489 C CA . GLU A 1 186 ? 2.241 22.248 -6.451 1.00 96.81 186 GLU A CA 1
ATOM 1490 C C . GLU A 1 186 ? 1.387 21.572 -5.366 1.00 96.81 186 GLU A C 1
ATOM 1492 O O . GLU A 1 186 ? 0.277 22.025 -5.054 1.00 96.81 186 GLU A O 1
ATOM 1497 N N . PHE A 1 187 ? 1.903 20.484 -4.788 1.00 97.12 187 PHE A N 1
ATOM 1498 C CA . PHE A 1 187 ? 1.159 19.624 -3.867 1.00 97.12 187 PHE A CA 1
ATOM 1499 C C . PHE A 1 187 ? 1.404 19.915 -2.386 1.00 97.12 187 PHE A C 1
ATOM 1501 O O . PHE A 1 187 ? 0.679 19.382 -1.550 1.00 97.12 187 PHE A O 1
ATOM 1508 N N . GLU A 1 188 ? 2.343 20.795 -2.042 1.00 96.50 188 GLU A N 1
ATOM 1509 C CA . GLU A 1 188 ? 2.671 21.166 -0.661 1.00 96.50 188 GLU A CA 1
ATOM 1510 C C . GLU A 1 188 ? 1.435 21.599 0.144 1.00 96.50 188 GLU A C 1
ATOM 1512 O O . GLU A 1 188 ? 1.280 21.219 1.304 1.00 96.50 188 GLU A O 1
ATOM 1517 N N . LYS A 1 189 ? 0.509 22.338 -0.481 1.00 95.31 189 LYS A N 1
ATOM 1518 C CA . LYS A 1 189 ? -0.760 22.763 0.141 1.00 95.31 189 LYS A CA 1
ATOM 1519 C C . LYS A 1 189 ? -1.699 21.610 0.517 1.00 95.31 189 LYS A C 1
ATOM 1521 O O . LYS A 1 189 ? -2.632 21.817 1.279 1.00 95.31 189 LYS A O 1
ATOM 1526 N N . TYR A 1 190 ? -1.477 20.421 -0.037 1.00 95.38 190 TYR A N 1
ATOM 1527 C CA . TYR A 1 190 ? -2.225 19.202 0.263 1.00 95.38 190 TYR A CA 1
ATOM 1528 C C . TYR A 1 190 ? -1.405 18.212 1.093 1.00 95.38 190 TYR A C 1
ATOM 1530 O O . TYR A 1 190 ? -1.865 17.091 1.313 1.00 95.38 190 TYR A O 1
ATOM 1538 N N . GLN A 1 191 ? -0.198 18.583 1.530 1.00 95.56 191 GLN A N 1
ATOM 1539 C CA . GLN A 1 191 ? 0.572 17.750 2.439 1.00 95.56 191 GLN A CA 1
ATOM 1540 C C . GLN A 1 191 ? -0.228 17.534 3.718 1.00 95.56 191 GLN A C 1
ATOM 1542 O O . GLN A 1 191 ? -0.733 18.481 4.321 1.00 95.56 191 GLN A O 1
ATOM 1547 N N . MET A 1 192 ? -0.330 16.272 4.113 1.00 94.00 192 MET A N 1
ATOM 1548 C CA . MET A 1 192 ? -1.065 15.887 5.290 1.00 94.00 192 MET A CA 1
ATOM 1549 C C . MET A 1 192 ? -0.444 16.510 6.547 1.00 94.00 192 MET A C 1
ATOM 1551 O O . MET A 1 192 ? 0.766 16.764 6.617 1.00 94.00 192 MET A O 1
ATOM 1555 N N . ARG A 1 193 ? -1.273 16.733 7.562 1.00 92.75 193 ARG A N 1
ATOM 1556 C CA . ARG A 1 193 ? -0.884 17.358 8.823 1.00 92.75 193 ARG A CA 1
ATOM 1557 C C . ARG A 1 193 ? -1.335 16.543 10.013 1.00 92.75 193 ARG A C 1
ATOM 1559 O O . ARG A 1 193 ? -2.389 15.907 9.990 1.00 92.75 193 ARG A O 1
ATOM 1566 N N . HIS A 1 194 ? -0.532 16.598 11.065 1.00 90.06 194 HIS A N 1
ATOM 1567 C CA . HIS A 1 194 ? -0.834 15.954 12.323 1.00 90.06 194 HIS A CA 1
ATOM 1568 C C . HIS A 1 194 ? -2.107 16.578 12.936 1.00 90.06 194 HIS A C 1
ATOM 1570 O O . HIS A 1 194 ? -2.170 17.803 13.069 1.00 90.06 194 HIS A O 1
ATOM 1576 N N . PRO A 1 195 ? -3.110 15.768 13.326 1.00 87.50 195 PRO A N 1
ATOM 1577 C CA . PRO A 1 195 ? -4.438 16.242 13.742 1.00 87.50 195 PRO A CA 1
ATOM 1578 C C . PRO A 1 195 ? -4.454 17.208 14.935 1.00 87.50 195 PRO A C 1
ATOM 1580 O O . PRO A 1 195 ? -5.398 17.984 15.062 1.00 87.50 195 PRO A O 1
ATOM 1583 N N . TRP A 1 196 ? -3.441 17.153 15.808 1.00 84.81 196 TRP A N 1
ATOM 1584 C CA . TRP A 1 196 ? -3.357 17.992 17.013 1.00 84.81 196 TRP A CA 1
ATOM 1585 C C . TRP A 1 196 ? -2.374 19.155 16.897 1.00 84.81 196 TRP A C 1
ATOM 1587 O O . TRP A 1 196 ? -2.625 20.219 17.447 1.00 84.81 196 TRP A O 1
ATOM 1597 N N . THR A 1 197 ? -1.239 18.954 16.223 1.00 88.06 197 THR A N 1
ATOM 1598 C CA . THR A 1 197 ? -0.164 19.965 16.167 1.00 88.06 197 THR A CA 1
ATOM 1599 C C . THR A 1 197 ? -0.201 20.783 14.880 1.00 88.06 197 THR A C 1
ATOM 1601 O O . THR A 1 197 ? 0.437 21.827 14.804 1.00 88.06 197 THR A O 1
ATOM 1604 N N . GLY A 1 198 ? -0.914 20.315 13.848 1.00 89.19 198 GLY A N 1
ATOM 1605 C CA . GLY A 1 198 ? -0.924 20.932 12.518 1.00 89.19 198 GLY A CA 1
ATOM 1606 C C . GLY A 1 198 ? 0.401 20.793 11.756 1.00 89.19 198 GLY A C 1
ATOM 1607 O O . GLY A 1 198 ? 0.535 21.291 10.632 1.00 89.19 198 GLY A O 1
ATOM 1608 N N . GLU A 1 199 ? 1.388 20.110 12.339 1.00 91.94 199 GLU A N 1
ATOM 1609 C CA . GLU A 1 199 ? 2.690 19.892 11.724 1.00 91.94 199 GLU A CA 1
ATOM 1610 C C . GLU A 1 199 ? 2.563 19.004 10.491 1.00 91.94 199 GLU A C 1
ATOM 1612 O O . GLU A 1 199 ? 1.801 18.039 10.464 1.00 91.94 199 GLU A O 1
ATOM 1617 N N . LYS A 1 200 ? 3.335 19.333 9.459 1.00 93.38 200 LYS A N 1
ATOM 1618 C CA . LYS A 1 200 ? 3.402 18.558 8.223 1.00 93.38 200 LYS A CA 1
ATOM 1619 C C . LYS A 1 200 ? 3.955 17.165 8.490 1.00 93.38 200 LYS A C 1
ATOM 1621 O O . LYS A 1 200 ? 5.001 17.025 9.120 1.00 93.38 200 LYS A O 1
ATOM 1626 N N . ILE A 1 201 ? 3.298 16.154 7.936 1.00 92.50 201 ILE A N 1
ATOM 1627 C CA . ILE A 1 201 ? 3.722 14.760 8.071 1.00 92.50 201 ILE A CA 1
ATOM 1628 C C . ILE A 1 201 ? 4.275 14.218 6.756 1.00 92.50 201 ILE A C 1
ATOM 1630 O O . ILE A 1 201 ? 4.007 14.716 5.656 1.00 92.50 201 ILE A O 1
ATOM 1634 N N . GLY A 1 202 ? 5.079 13.178 6.885 1.00 92.19 202 GLY A N 1
ATOM 1635 C CA . GLY A 1 202 ? 5.768 12.537 5.785 1.00 92.19 202 GLY A CA 1
ATOM 1636 C C . GLY A 1 202 ? 6.825 11.588 6.318 1.00 92.19 202 GLY A C 1
ATOM 1637 O O . GLY A 1 202 ? 7.027 11.454 7.526 1.00 92.19 202 GLY A O 1
ATOM 1638 N N . SER A 1 203 ? 7.527 10.940 5.404 1.00 90.75 203 SER A N 1
ATOM 1639 C CA . SER A 1 203 ? 8.608 10.032 5.759 1.00 90.75 203 SER A CA 1
ATOM 1640 C C . SER A 1 203 ? 9.930 10.782 5.854 1.00 90.75 203 SER A C 1
ATOM 1642 O O . SER A 1 203 ? 10.256 11.605 4.993 1.00 90.75 203 SER A O 1
ATOM 1644 N N . ARG A 1 204 ? 10.711 10.459 6.892 1.00 87.62 204 ARG A N 1
ATOM 1645 C CA . ARG A 1 204 ? 12.073 10.976 7.135 1.00 87.62 204 ARG A CA 1
ATOM 1646 C C . ARG A 1 204 ? 12.169 12.504 7.270 1.00 87.62 204 ARG A C 1
ATOM 1648 O O . ARG A 1 204 ? 13.275 13.044 7.216 1.00 87.62 204 ARG A O 1
ATOM 1655 N N . LEU A 1 205 ? 11.045 13.190 7.485 1.00 86.31 205 LEU A N 1
ATOM 1656 C CA . LEU A 1 205 ? 11.022 14.627 7.757 1.00 86.31 205 LEU A CA 1
ATOM 1657 C C . LEU A 1 205 ? 11.769 14.937 9.058 1.00 86.31 205 LEU A C 1
ATOM 1659 O O . LEU A 1 205 ? 11.672 14.177 10.017 1.00 86.31 205 LEU A O 1
ATOM 1663 N N . ASN A 1 206 ? 12.510 16.048 9.079 1.00 71.94 206 ASN A N 1
ATOM 1664 C CA . ASN A 1 206 ? 13.151 16.630 10.271 1.00 71.94 206 ASN A CA 1
ATOM 1665 C C . ASN A 1 206 ? 14.114 15.714 11.061 1.00 71.94 206 ASN A C 1
ATOM 1667 O O . ASN A 1 206 ? 14.555 16.078 12.144 1.00 71.94 206 ASN A O 1
ATOM 1671 N N . ASN A 1 207 ? 14.519 14.575 10.491 1.00 75.94 207 ASN A N 1
ATOM 1672 C CA . ASN A 1 207 ? 15.374 13.577 11.146 1.00 75.94 207 ASN A CA 1
ATOM 1673 C C . ASN A 1 207 ? 16.830 13.599 10.632 1.00 75.94 207 ASN A C 1
ATOM 1675 O O . ASN A 1 207 ? 17.502 12.572 10.618 1.00 75.94 207 ASN A O 1
ATOM 1679 N N . GLY A 1 208 ? 17.310 14.743 10.127 1.00 76.69 208 GLY A N 1
ATOM 1680 C CA . GLY A 1 208 ? 18.682 14.901 9.609 1.00 76.69 208 GLY A CA 1
ATOM 1681 C C . GLY A 1 208 ? 18.976 14.203 8.270 1.00 76.69 208 GLY A C 1
ATOM 1682 O O . GLY A 1 208 ? 20.107 14.238 7.791 1.00 76.69 208 GLY A O 1
ATOM 1683 N N . TYR A 1 209 ? 17.975 13.586 7.638 1.00 77.00 209 TYR A N 1
ATOM 1684 C CA . TYR A 1 209 ? 18.121 12.950 6.328 1.00 77.00 209 TYR A CA 1
ATOM 1685 C C . TYR A 1 209 ? 18.282 13.982 5.197 1.00 77.00 209 TYR A C 1
ATOM 1687 O O . TYR A 1 209 ? 17.691 15.060 5.262 1.00 77.00 209 TYR A O 1
ATOM 1695 N N . PRO A 1 210 ? 19.005 13.667 4.106 1.00 76.88 210 PRO A N 1
ATOM 1696 C CA . PRO A 1 210 ? 19.092 14.569 2.961 1.00 76.88 210 PRO A CA 1
ATOM 1697 C C . PRO A 1 210 ? 17.730 14.714 2.258 1.00 76.88 210 PRO A C 1
ATOM 1699 O O . PRO A 1 210 ? 16.983 13.744 2.149 1.00 76.88 210 PRO A O 1
ATOM 1702 N N . LEU A 1 211 ? 17.427 15.900 1.710 1.00 75.38 211 LEU A N 1
ATOM 1703 C CA . LEU A 1 211 ? 16.127 16.209 1.075 1.00 75.38 211 LEU A CA 1
ATOM 1704 C C . LEU A 1 211 ? 15.683 15.185 0.018 1.00 75.38 211 LEU A C 1
ATOM 1706 O O . LEU A 1 211 ? 14.493 14.925 -0.130 1.00 75.38 211 LEU A O 1
ATOM 1710 N N . ARG A 1 212 ? 16.631 14.566 -0.696 1.00 75.69 212 ARG A N 1
ATOM 1711 C CA . ARG A 1 212 ? 16.348 13.568 -1.741 1.00 75.69 212 ARG A CA 1
ATOM 1712 C C . ARG A 1 212 ? 15.608 12.319 -1.245 1.00 75.69 212 ARG A C 1
ATOM 1714 O O . ARG A 1 212 ? 14.882 11.715 -2.022 1.00 75.69 212 ARG A O 1
ATOM 1721 N N . VAL A 1 213 ? 15.775 11.947 0.028 1.00 81.69 213 VAL A N 1
ATOM 1722 C CA . VAL A 1 213 ? 15.092 10.788 0.636 1.00 81.69 213 VAL A CA 1
ATOM 1723 C C . VAL A 1 213 ? 13.903 11.185 1.512 1.00 81.69 213 VAL A C 1
ATOM 1725 O O . VAL A 1 213 ? 13.259 10.311 2.088 1.00 81.69 213 VAL A O 1
ATOM 1728 N N . GLN A 1 214 ? 13.637 12.483 1.657 1.00 90.69 214 GLN A N 1
ATOM 1729 C CA . GLN A 1 214 ? 12.471 12.976 2.377 1.00 90.69 214 GLN A CA 1
ATOM 1730 C C . GLN A 1 214 ? 11.290 13.078 1.413 1.00 90.69 214 GLN A C 1
ATOM 1732 O O . GLN A 1 214 ? 11.434 13.566 0.287 1.00 90.69 214 GLN A O 1
ATOM 1737 N N . TYR A 1 215 ? 10.108 12.652 1.853 1.00 92.75 215 TYR A N 1
ATOM 1738 C CA . TYR A 1 215 ? 8.889 12.802 1.064 1.00 92.75 215 TYR A CA 1
ATOM 1739 C C . TYR A 1 215 ? 7.681 13.134 1.932 1.00 92.75 215 TYR A C 1
ATOM 1741 O O . TYR A 1 215 ? 7.460 12.550 2.994 1.00 92.75 215 TYR A O 1
A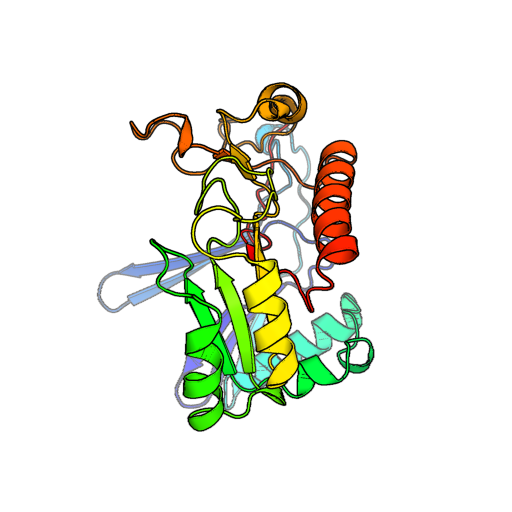TOM 1749 N N . ALA A 1 216 ? 6.905 14.094 1.441 1.00 94.56 216 ALA A N 1
ATOM 1750 C CA . ALA A 1 216 ? 5.632 14.510 1.987 1.00 94.56 216 ALA A CA 1
ATOM 1751 C C . ALA A 1 216 ? 4.577 13.439 1.708 1.00 94.56 216 ALA A C 1
ATOM 1753 O O . ALA A 1 216 ? 4.583 12.831 0.637 1.00 94.56 216 ALA A O 1
ATOM 1754 N N . TRP A 1 217 ? 3.662 13.226 2.652 1.00 94.88 217 TRP A N 1
ATOM 1755 C CA . TRP A 1 217 ? 2.445 12.462 2.387 1.00 94.88 217 TRP A CA 1
ATOM 1756 C C . TRP A 1 217 ? 1.356 13.427 1.948 1.00 94.88 217 TRP A C 1
ATOM 1758 O O . TRP A 1 217 ? 1.020 14.347 2.685 1.00 94.88 217 TRP A O 1
ATOM 1768 N N . ILE A 1 218 ? 0.837 13.254 0.741 1.00 95.12 218 ILE A N 1
ATOM 1769 C CA . ILE A 1 218 ? -0.164 14.123 0.134 1.00 95.12 218 ILE A CA 1
ATOM 1770 C C . ILE A 1 218 ? -1.550 13.534 0.351 1.00 95.12 218 ILE A C 1
ATOM 1772 O O . ILE A 1 218 ? -1.789 12.350 0.116 1.00 95.12 218 ILE A O 1
ATOM 1776 N N . ASN A 1 219 ? -2.480 14.376 0.793 1.00 92.94 219 ASN A N 1
ATOM 1777 C CA . ASN A 1 219 ? -3.857 13.987 1.030 1.00 92.94 219 ASN A CA 1
ATOM 1778 C C . ASN A 1 219 ? -4.528 13.541 -0.279 1.00 92.94 219 ASN A C 1
ATOM 1780 O O . ASN A 1 219 ? -4.795 14.349 -1.174 1.00 92.94 219 ASN A O 1
ATOM 1784 N N . SER A 1 220 ? -4.861 12.252 -0.360 1.00 91.12 220 SER A N 1
ATOM 1785 C CA . SER A 1 220 ? -5.517 11.634 -1.514 1.00 91.12 220 SER A CA 1
ATOM 1786 C C . SER A 1 220 ? -6.946 12.142 -1.752 1.00 91.12 220 SER A C 1
ATOM 1788 O O . SER A 1 220 ? -7.508 11.898 -2.818 1.00 91.12 220 SER A O 1
ATOM 1790 N N . ALA A 1 221 ? -7.533 12.925 -0.839 1.00 90.50 221 ALA A N 1
ATOM 1791 C CA . ALA A 1 221 ? -8.765 13.674 -1.092 1.00 90.50 221 ALA A CA 1
ATOM 1792 C C . ALA A 1 221 ? -8.579 14.798 -2.134 1.00 90.50 221 ALA A C 1
ATOM 1794 O O . ALA A 1 221 ? -9.555 15.204 -2.775 1.00 90.50 221 ALA A O 1
ATOM 1795 N N . SER A 1 222 ? -7.345 15.246 -2.392 1.00 93.88 222 SER A N 1
ATOM 1796 C CA . SER A 1 222 ? -7.047 16.205 -3.459 1.00 93.88 222 SER A CA 1
ATOM 1797 C C . SER A 1 222 ? -7.318 15.611 -4.845 1.00 93.88 222 SER A C 1
ATOM 1799 O O . SER A 1 222 ? -6.688 14.638 -5.263 1.00 93.88 222 SER A O 1
ATOM 1801 N N . HIS A 1 223 ? -8.256 16.213 -5.583 1.00 96.19 223 HIS A N 1
ATOM 1802 C CA . HIS A 1 223 ? -8.591 15.776 -6.940 1.00 96.19 223 HIS A CA 1
ATOM 1803 C C . HIS A 1 223 ? -7.400 15.894 -7.901 1.00 96.19 223 HIS A C 1
ATOM 1805 O O . HIS A 1 223 ? -7.160 14.966 -8.670 1.00 96.19 223 HIS A O 1
ATOM 1811 N N . SER A 1 224 ? -6.639 16.995 -7.840 1.00 97.12 224 SER A N 1
ATOM 1812 C CA . SER A 1 224 ? -5.485 17.196 -8.726 1.00 97.12 224 SER A CA 1
ATOM 1813 C C . SER A 1 224 ? -4.390 16.166 -8.468 1.00 97.12 224 SER A C 1
ATOM 1815 O O . SER A 1 224 ? -3.833 15.625 -9.419 1.00 97.12 224 SER A O 1
ATOM 1817 N N . TYR A 1 225 ? -4.146 15.823 -7.199 1.00 96.50 225 TYR A N 1
ATOM 1818 C CA . TYR A 1 225 ? -3.180 14.786 -6.852 1.00 96.50 225 TYR A CA 1
ATOM 1819 C C . TYR A 1 225 ? -3.618 13.412 -7.365 1.00 96.50 225 TYR A C 1
ATOM 1821 O O . TYR A 1 225 ? -2.840 12.739 -8.035 1.00 96.50 225 TYR A O 1
ATOM 1829 N N . ARG A 1 226 ? -4.883 13.018 -7.130 1.00 96.44 226 ARG A N 1
ATOM 1830 C CA . ARG A 1 226 ? -5.409 11.745 -7.656 1.00 96.44 226 ARG A CA 1
ATOM 1831 C C . ARG A 1 226 ? -5.302 11.670 -9.170 1.00 96.44 226 ARG A C 1
ATOM 1833 O O . ARG A 1 226 ? -4.915 10.630 -9.688 1.00 96.44 226 ARG A O 1
ATOM 1840 N N . LYS A 1 227 ? -5.651 12.754 -9.867 1.00 97.69 227 LYS A N 1
ATOM 1841 C CA . LYS A 1 227 ? -5.570 12.817 -11.326 1.00 97.69 227 LYS A CA 1
ATOM 1842 C C . LYS A 1 227 ? -4.135 12.584 -11.801 1.00 97.69 227 LYS A C 1
ATOM 1844 O O . LYS A 1 227 ? -3.922 11.670 -12.585 1.00 97.69 227 LYS A O 1
ATOM 1849 N N . MET A 1 228 ? -3.171 13.333 -11.261 1.00 97.00 228 MET A N 1
ATOM 1850 C CA . MET A 1 228 ? -1.751 13.177 -11.593 1.00 97.00 228 MET A CA 1
ATOM 1851 C C . MET A 1 228 ? -1.255 11.752 -11.307 1.00 97.00 228 MET A C 1
ATOM 1853 O O . MET A 1 228 ? -0.645 11.131 -12.172 1.00 97.00 228 MET A O 1
ATOM 1857 N N . PHE A 1 229 ? -1.565 11.204 -10.128 1.00 97.06 229 PHE A N 1
ATOM 1858 C CA . PHE A 1 229 ? -1.129 9.863 -9.741 1.00 97.06 229 PHE A CA 1
ATOM 1859 C C . PHE A 1 229 ? -1.699 8.777 -10.665 1.00 97.06 229 PHE A C 1
ATOM 1861 O O . PHE A 1 229 ? -0.960 7.924 -11.155 1.00 97.06 229 PHE A O 1
ATOM 1868 N N . VAL A 1 230 ? -3.006 8.828 -10.945 1.00 97.25 230 VAL A N 1
ATOM 1869 C CA . VAL A 1 230 ? -3.670 7.875 -11.846 1.00 97.25 230 VAL A CA 1
ATOM 1870 C C . VAL A 1 230 ? -3.138 8.005 -13.270 1.00 97.25 230 VAL A C 1
ATOM 1872 O O . VAL A 1 230 ? -2.890 6.985 -13.903 1.00 97.25 230 VAL A O 1
ATOM 1875 N N . GLU A 1 231 ? -2.928 9.223 -13.773 1.00 97.50 231 GLU A N 1
ATOM 1876 C CA . GLU A 1 231 ? -2.339 9.447 -15.099 1.00 97.50 231 GLU A CA 1
ATOM 1877 C C . GLU A 1 231 ? -0.917 8.878 -15.183 1.00 97.50 231 GLU A C 1
ATOM 1879 O O . GLU A 1 231 ? -0.586 8.209 -16.160 1.00 97.50 231 GLU A O 1
ATOM 1884 N N . ALA A 1 232 ? -0.102 9.048 -14.140 1.00 96.44 232 ALA A N 1
ATOM 1885 C CA . ALA A 1 232 ? 1.249 8.501 -14.109 1.00 96.44 232 ALA A CA 1
ATOM 1886 C C . ALA A 1 232 ? 1.258 6.961 -14.156 1.00 96.44 232 ALA A C 1
ATOM 1888 O O . ALA A 1 232 ? 1.976 6.379 -14.969 1.00 96.44 232 ALA A O 1
ATOM 1889 N N . LEU A 1 233 ? 0.421 6.290 -13.354 1.00 96.94 233 LEU A N 1
ATOM 1890 C CA . LEU A 1 233 ? 0.304 4.825 -13.395 1.00 96.94 233 LEU A CA 1
ATOM 1891 C C . LEU A 1 233 ? -0.332 4.322 -14.695 1.00 96.94 233 LEU A C 1
ATOM 1893 O O . LEU A 1 233 ? 0.071 3.283 -15.219 1.00 96.94 233 LEU A O 1
ATOM 1897 N N . LYS A 1 234 ? -1.297 5.066 -15.244 1.00 97.31 234 LYS A N 1
ATOM 1898 C CA . LYS A 1 234 ? -1.915 4.752 -16.532 1.00 97.31 234 LYS A CA 1
ATOM 1899 C C . LYS A 1 234 ? -0.879 4.774 -17.653 1.00 97.31 234 LYS A C 1
ATOM 1901 O O . LYS A 1 234 ? -0.847 3.829 -18.429 1.00 97.31 234 LYS A O 1
ATOM 1906 N N . ASN A 1 235 ? -0.004 5.778 -17.701 1.00 96.06 235 ASN A N 1
ATOM 1907 C CA . ASN A 1 235 ? 1.059 5.848 -18.709 1.00 96.06 235 ASN A CA 1
ATOM 1908 C C . ASN A 1 235 ? 1.989 4.627 -18.633 1.00 96.06 235 ASN A C 1
ATOM 1910 O O . ASN A 1 235 ? 2.344 4.043 -19.655 1.00 96.06 235 ASN A O 1
ATOM 1914 N N . VAL A 1 236 ? 2.344 4.199 -17.417 1.00 95.44 236 VAL A N 1
ATOM 1915 C CA . VAL A 1 236 ? 3.145 2.984 -17.203 1.00 95.44 236 VAL A CA 1
ATOM 1916 C C . VAL A 1 236 ? 2.395 1.756 -17.714 1.00 95.44 236 VAL A C 1
ATOM 1918 O O . VAL A 1 236 ? 2.962 0.949 -18.447 1.00 95.44 236 VAL A O 1
ATOM 1921 N N . TRP A 1 237 ? 1.115 1.617 -17.372 1.00 96.12 237 TRP A N 1
ATOM 1922 C CA . TRP A 1 237 ? 0.297 0.499 -17.831 1.00 96.12 237 TRP A CA 1
ATOM 1923 C C . TRP A 1 237 ? 0.128 0.478 -19.356 1.00 96.12 237 TRP A C 1
ATOM 1925 O O . TRP A 1 237 ? 0.287 -0.576 -19.961 1.00 96.12 237 TRP A O 1
ATOM 1935 N N . GLU A 1 238 ? -0.121 1.620 -19.998 1.00 95.62 238 GLU A N 1
ATOM 1936 C CA . GLU A 1 238 ? -0.288 1.706 -21.453 1.00 95.62 238 GLU A CA 1
ATOM 1937 C C . GLU A 1 238 ? 0.970 1.237 -22.196 1.00 95.62 238 GLU A C 1
ATOM 1939 O O . GLU A 1 238 ? 0.857 0.478 -23.159 1.00 95.62 238 GLU A O 1
ATOM 1944 N N . ILE A 1 239 ? 2.158 1.612 -21.711 1.00 92.62 239 ILE A N 1
ATOM 1945 C CA . ILE A 1 239 ? 3.441 1.262 -22.337 1.00 92.62 239 ILE A CA 1
ATOM 1946 C C . ILE A 1 239 ? 3.858 -0.181 -22.024 1.00 92.62 239 ILE A C 1
ATOM 1948 O O . ILE A 1 239 ? 4.290 -0.912 -22.915 1.00 92.62 239 ILE A O 1
ATOM 1952 N N . TYR A 1 240 ? 3.754 -0.593 -20.760 1.00 93.12 240 TYR A N 1
ATOM 1953 C CA . TYR A 1 240 ? 4.385 -1.819 -20.261 1.00 93.12 240 TYR A CA 1
ATOM 1954 C C . TYR A 1 240 ? 3.411 -2.971 -20.015 1.00 93.12 240 TYR A C 1
ATOM 1956 O O . TYR A 1 240 ? 3.852 -4.112 -19.884 1.00 93.12 240 TYR A O 1
ATOM 1964 N N . GLN A 1 241 ? 2.105 -2.693 -19.977 1.00 93.56 241 GLN A N 1
ATOM 1965 C CA . GLN A 1 241 ? 1.038 -3.682 -19.790 1.00 93.56 241 GLN A CA 1
ATOM 1966 C C . GLN A 1 241 ? 1.253 -4.559 -18.543 1.00 93.56 241 GLN A C 1
ATOM 1968 O O . GLN A 1 241 ? 1.077 -5.775 -18.589 1.00 93.56 241 GLN A O 1
ATOM 1973 N N . VAL A 1 242 ? 1.665 -3.935 -17.433 1.00 95.75 242 VAL A N 1
ATOM 1974 C CA . VAL A 1 242 ? 1.833 -4.609 -16.133 1.00 95.75 242 VAL A CA 1
ATOM 1975 C C . VAL A 1 242 ? 0.499 -5.152 -15.613 1.00 95.75 242 VAL A C 1
ATOM 1977 O O . VAL A 1 242 ? -0.559 -4.585 -1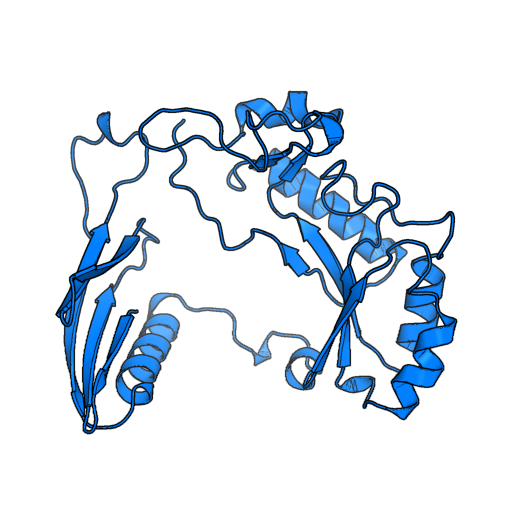5.894 1.00 95.75 242 VAL A O 1
ATOM 1980 N N . ASP A 1 243 ? 0.534 -6.242 -14.844 1.00 97.00 243 ASP A N 1
ATOM 1981 C CA . ASP A 1 243 ? -0.685 -6.938 -14.409 1.00 97.00 243 ASP A CA 1
ATOM 1982 C C . ASP A 1 243 ? -1.384 -6.250 -13.226 1.00 97.00 243 ASP A C 1
ATOM 1984 O O . ASP A 1 243 ? -2.602 -6.355 -13.077 1.00 97.00 243 ASP A O 1
ATOM 1988 N N . ALA A 1 244 ? -0.621 -5.561 -12.373 1.00 96.56 244 ALA A N 1
ATOM 1989 C CA . ALA A 1 244 ? -1.122 -4.847 -11.199 1.00 96.56 244 ALA A CA 1
ATOM 1990 C C . ALA A 1 244 ? -0.145 -3.746 -10.750 1.00 96.56 244 ALA A C 1
ATOM 1992 O O . ALA A 1 244 ? 0.988 -3.682 -11.214 1.00 96.56 244 ALA A O 1
ATOM 1993 N N . PHE A 1 245 ? -0.554 -2.920 -9.785 1.00 96.81 245 PHE A N 1
ATOM 1994 C CA . PHE A 1 245 ? 0.345 -2.039 -9.036 1.00 96.81 245 PHE A CA 1
ATOM 1995 C C . PHE A 1 245 ? 0.222 -2.328 -7.545 1.00 96.81 245 PHE A C 1
ATOM 1997 O O . PHE A 1 245 ? -0.886 -2.419 -7.014 1.00 96.81 245 PHE A O 1
ATOM 2004 N N . HIS A 1 246 ? 1.355 -2.423 -6.855 1.00 95.94 246 HIS A N 1
ATOM 2005 C CA . HIS A 1 246 ? 1.366 -2.415 -5.401 1.00 95.94 246 HIS A CA 1
ATOM 2006 C C . HIS A 1 246 ? 1.296 -0.966 -4.927 1.00 95.94 246 HIS A C 1
ATOM 2008 O O . HIS A 1 246 ? 2.236 -0.208 -5.154 1.00 95.94 246 HIS A O 1
ATOM 2014 N N . LEU A 1 247 ? 0.196 -0.589 -4.277 1.00 94.94 247 LEU A N 1
ATOM 2015 C CA . LEU A 1 247 ? -0.000 0.751 -3.727 1.00 94.94 247 LEU A CA 1
ATOM 2016 C C . LEU A 1 247 ? 0.509 0.804 -2.283 1.00 94.94 247 LEU A C 1
ATOM 2018 O O . LEU A 1 247 ? -0.227 0.518 -1.333 1.00 94.94 247 LEU A O 1
ATOM 2022 N N . ASP A 1 248 ? 1.773 1.171 -2.126 1.00 92.12 248 ASP A N 1
ATOM 2023 C CA . ASP A 1 248 ? 2.395 1.356 -0.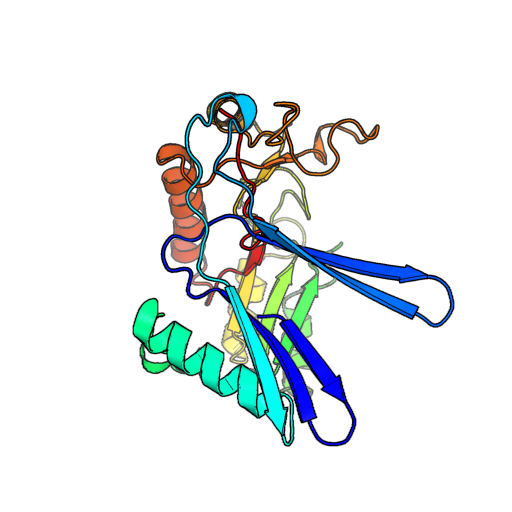821 1.00 92.12 248 ASP A CA 1
ATOM 2024 C C . ASP A 1 248 ? 1.812 2.575 -0.098 1.00 92.12 248 ASP A C 1
ATOM 2026 O O . ASP A 1 248 ? 1.410 3.568 -0.715 1.00 92.12 248 ASP A O 1
ATOM 2030 N N . ILE A 1 249 ? 1.759 2.478 1.232 1.00 87.19 249 ILE A N 1
ATOM 2031 C CA . ILE A 1 249 ? 1.178 3.474 2.145 1.00 87.19 249 ILE A CA 1
ATOM 2032 C C . ILE A 1 249 ? -0.342 3.675 1.917 1.00 87.19 249 ILE A C 1
ATOM 2034 O O . ILE A 1 249 ? -0.958 4.580 2.474 1.00 87.19 249 ILE A O 1
ATOM 2038 N N . SER A 1 250 ? -1.010 2.779 1.180 1.00 86.94 250 SER A N 1
ATOM 2039 C CA . SER A 1 250 ? -2.456 2.874 0.916 1.00 86.94 250 SER A CA 1
ATOM 2040 C C . SER A 1 250 ? -3.338 2.739 2.166 1.00 86.94 250 SER A C 1
ATOM 2042 O O . SER A 1 250 ? -4.441 3.280 2.205 1.00 86.94 250 SER A O 1
ATOM 2044 N N . SER A 1 251 ? -2.835 2.085 3.217 1.00 79.94 251 SER A N 1
ATOM 2045 C CA . SER A 1 251 ? -3.525 1.910 4.500 1.00 79.94 251 SER A CA 1
ATOM 2046 C C . SER A 1 251 ? -3.258 3.020 5.525 1.00 79.94 251 SER A C 1
ATOM 2048 O O . SER A 1 251 ? -3.881 3.021 6.587 1.00 79.94 251 SER A O 1
ATOM 2050 N N . TYR A 1 252 ? -2.341 3.955 5.256 1.00 76.31 252 TYR A N 1
ATOM 2051 C CA . TYR A 1 252 ? -2.049 5.062 6.172 1.00 76.31 252 TYR A CA 1
ATOM 2052 C C . TYR A 1 252 ? -3.044 6.197 5.939 1.00 76.31 252 TYR A C 1
ATOM 2054 O O . TYR A 1 252 ? -2.780 7.158 5.218 1.00 76.31 252 TYR A O 1
ATOM 2062 N N . ILE A 1 253 ? -4.214 6.079 6.561 1.00 75.31 253 ILE A N 1
ATOM 2063 C CA . ILE A 1 253 ? -5.208 7.149 6.569 1.00 75.31 253 ILE A CA 1
ATOM 2064 C C . ILE A 1 253 ? -4.942 8.032 7.784 1.00 75.31 253 ILE A C 1
ATOM 2066 O O . ILE A 1 253 ? -5.125 7.615 8.927 1.00 75.31 253 ILE A O 1
ATOM 2070 N N . VAL A 1 254 ? -4.507 9.264 7.530 1.00 81.88 254 VAL A N 1
ATOM 2071 C CA . VAL A 1 254 ? -4.257 10.243 8.586 1.00 81.88 254 VAL A CA 1
ATOM 2072 C C . VAL A 1 254 ? -5.483 11.122 8.769 1.00 81.88 254 VAL A C 1
ATOM 2074 O O . VAL A 1 254 ? -6.052 11.621 7.797 1.00 81.88 254 VAL A O 1
ATOM 2077 N N . ASN A 1 255 ? -5.872 11.331 10.028 1.00 86.12 255 ASN A N 1
ATOM 2078 C CA . ASN A 1 255 ? -6.856 12.337 10.401 1.00 86.12 255 ASN A CA 1
ATOM 2079 C C . ASN A 1 255 ? -6.271 13.733 10.142 1.00 86.12 255 ASN A C 1
ATOM 2081 O O . ASN A 1 255 ? -5.598 14.313 10.987 1.00 86.12 255 ASN A O 1
ATOM 2085 N N . ASN A 1 256 ? -6.426 14.201 8.908 1.00 86.12 256 ASN A N 1
ATOM 2086 C CA . ASN A 1 256 ? -5.678 15.322 8.368 1.00 86.12 256 ASN A CA 1
ATOM 2087 C C . ASN A 1 256 ? -6.203 16.671 8.874 1.00 86.12 256 ASN A C 1
ATOM 2089 O O . ASN A 1 256 ? -7.316 17.057 8.514 1.00 86.12 256 ASN A O 1
ATOM 2093 N N . ALA A 1 257 ? -5.385 17.416 9.619 1.00 81.19 257 ALA A N 1
ATOM 2094 C CA . ALA A 1 257 ? -5.680 18.820 9.910 1.00 81.19 257 ALA A CA 1
ATOM 2095 C C . ALA A 1 257 ? -5.623 19.681 8.621 1.00 81.19 257 ALA A C 1
ATOM 2097 O O . ALA A 1 257 ? -4.858 19.348 7.708 1.00 81.19 257 ALA A O 1
ATOM 2098 N N . PRO A 1 258 ? -6.445 20.742 8.513 1.00 71.62 258 PRO A N 1
ATOM 2099 C CA . PRO A 1 258 ? -6.432 21.659 7.373 1.00 71.62 258 PRO A CA 1
ATOM 2100 C C . PRO A 1 258 ? -5.095 22.399 7.211 1.00 71.62 258 PRO A C 1
ATOM 2102 O O . PRO A 1 258 ? -4.390 22.619 8.223 1.00 71.62 258 PRO A O 1
#

Sequence (258 aa):
LAILQGERGGVFVRSDDTQYQFKTIEYITEGESFALNFGQHPPAPIDQQKQITAATWRLNAYQGDWQVPALRHRQWMHEALGPADRSEMPAWVSNIELVISCPFYNSDMEAGILGKLSQLVDPEKTLLYAQDWREAGWALNYPDYTPVTSFANFGDFLREAKRYGFRVMPHANMVAVSLSNPLYGEFEKYQMRHPWTGEKIGSRLNNGYPLRVQYAWINSASHSYRKMFVEALKNVWEIYQVDAFHLDISSYIVNNAP